Protein AF-A0A415RT16-F1 (afdb_monomer_lite)

Radius of gyration: 25.88 Å; chains: 1; bounding box: 52×41×120 Å

Sequence (278 aa):
MPKPAVIGGIVAAVVIMAIAVVVLLPKGPQVKSCLNDYSWEEIAQISKLISKKGDQNGAIEIAKKYHLCTADGKLDGTQTKDVTLSDGTQTKVMIMGFNHDDKSDGSGKAGITFIFADDIAKKNMFERADLDNLFQKIQDDGSANISWENASLRSWLSDSFSNELPSDLREQIVSVDKADAVMPWVSFTIDSYYGGGIGAELNDDPDLTTTSTTITTSDKLWVPSFVELAPLSDYLMSNWTYLLQEGSQYQLFNDAGVTADTPNRILGTYDSQDGGGW

Secondary structure (DSSP, 8-state):
---------------------------PPPP-SSGGGS-HHHHHHHHHHHHTT-SHHHHHHHHHHTTSS-TTS---S--EEEEE-TTS-EEEEEEEEES-SBBTTSS-B-SEEEEESS------SS-HHHHHHHHHHHHHHSEEEE-GGG-HHHHHIIIIIHHHS-HHHHTTPPPEEEEEE-EEEEEEEEPGGGT-EEEEEE---HHHHHH--EEEEEESS-PPPHHHHSPPPTTS-TT-GGGGGS----HHHHHTT--TTS--SSS-----TT----

Structure (mmCIF, N/CA/C/O backbone):
data_AF-A0A415RT16-F1
#
_entry.id   AF-A0A415RT16-F1
#
loop_
_atom_site.group_PDB
_atom_site.id
_atom_site.type_symbol
_atom_site.label_atom_id
_atom_site.label_alt_id
_atom_site.label_comp_id
_atom_site.label_asym_id
_atom_site.label_entity_id
_atom_site.label_seq_id
_atom_site.pdbx_PDB_ins_code
_atom_site.Cartn_x
_atom_site.Cartn_y
_atom_site.Cartn_z
_atom_site.occupancy
_atom_site.B_iso_or_equiv
_atom_site.auth_seq_id
_atom_site.auth_comp_id
_atom_site.auth_asym_id
_atom_site.auth_atom_id
_atom_site.pdbx_PDB_model_num
ATOM 1 N N . MET A 1 1 ? 23.390 13.321 77.341 1.00 46.22 1 MET A N 1
ATOM 2 C CA . MET A 1 1 ? 24.454 13.593 76.340 1.00 46.22 1 MET A CA 1
ATOM 3 C C . MET A 1 1 ? 25.671 12.766 76.741 1.00 46.22 1 MET A C 1
ATOM 5 O O . MET A 1 1 ? 25.857 12.674 77.949 1.00 46.22 1 MET A O 1
ATOM 9 N N . PRO A 1 2 ? 26.438 12.132 75.829 1.00 36.69 2 PRO A N 1
ATOM 10 C CA . PRO A 1 2 ? 26.762 12.587 74.470 1.00 36.69 2 PRO A CA 1
ATOM 11 C C . PRO A 1 2 ? 26.481 11.566 73.340 1.00 36.69 2 PRO A C 1
ATOM 13 O O . PRO A 1 2 ? 26.396 10.365 73.567 1.00 36.69 2 PRO A O 1
ATOM 16 N N . LYS A 1 3 ? 26.378 12.072 72.104 1.00 36.03 3 LYS A N 1
ATOM 17 C CA . LYS A 1 3 ? 26.789 11.344 70.887 1.00 36.03 3 LYS A CA 1
ATOM 18 C C . LYS A 1 3 ? 28.263 11.682 70.624 1.00 36.03 3 LYS A C 1
ATOM 20 O O . LYS A 1 3 ? 28.664 12.809 70.920 1.00 36.03 3 LYS A O 1
ATOM 25 N N . PRO A 1 4 ? 29.014 10.776 69.983 1.00 35.56 4 PRO A N 1
ATOM 26 C CA . PRO A 1 4 ? 29.554 11.161 68.681 1.00 35.56 4 PRO A CA 1
ATOM 27 C C . PRO A 1 4 ? 29.368 10.108 67.572 1.00 35.56 4 PRO A C 1
ATOM 29 O O . PRO A 1 4 ? 29.335 8.903 67.794 1.00 35.56 4 PRO A O 1
ATOM 32 N N . ALA A 1 5 ? 29.215 10.675 66.376 1.00 30.45 5 ALA A N 1
ATOM 33 C CA . ALA A 1 5 ? 29.350 10.177 65.002 1.00 30.45 5 ALA A CA 1
ATOM 34 C C . ALA A 1 5 ? 30.740 9.541 64.722 1.00 30.45 5 ALA A C 1
ATOM 36 O O . ALA A 1 5 ? 31.645 9.783 65.510 1.00 30.45 5 ALA A O 1
ATOM 37 N N . VAL A 1 6 ? 31.075 8.811 63.643 1.00 35.88 6 VAL A N 1
ATOM 38 C CA . VAL A 1 6 ? 30.497 8.333 62.356 1.00 35.88 6 VAL A CA 1
ATOM 39 C C . VAL A 1 6 ? 31.536 7.317 61.786 1.00 35.88 6 VAL A C 1
ATOM 41 O O . VAL A 1 6 ? 32.574 7.111 62.412 1.00 35.88 6 VAL A O 1
ATOM 44 N N . ILE A 1 7 ? 31.306 6.786 60.571 1.00 27.41 7 ILE A N 1
ATOM 45 C CA . ILE A 1 7 ? 32.201 6.001 59.678 1.00 27.41 7 ILE A CA 1
ATOM 46 C C . ILE A 1 7 ? 32.123 4.492 59.968 1.00 27.41 7 ILE A C 1
ATOM 48 O O . ILE A 1 7 ? 32.395 4.062 61.074 1.00 27.41 7 ILE A O 1
ATOM 52 N N . GLY A 1 8 ? 31.763 3.581 59.067 1.00 25.75 8 GLY A N 1
ATOM 53 C CA . GLY A 1 8 ? 31.576 3.569 57.618 1.00 25.75 8 GLY A CA 1
ATOM 54 C C . GLY A 1 8 ? 31.766 2.103 57.192 1.00 25.75 8 GLY A C 1
ATOM 55 O O . GLY A 1 8 ? 32.622 1.422 57.747 1.00 25.75 8 GLY A O 1
ATOM 56 N N . GLY A 1 9 ? 30.956 1.574 56.275 1.00 25.83 9 GLY A N 1
ATOM 57 C CA . GLY A 1 9 ? 31.098 0.173 55.868 1.00 25.83 9 GLY A CA 1
ATOM 58 C C . GLY A 1 9 ? 29.922 -0.335 55.055 1.00 25.83 9 GLY A C 1
ATOM 59 O O . GLY A 1 9 ? 28.917 -0.775 55.598 1.00 25.83 9 GLY A O 1
ATOM 60 N N . ILE A 1 10 ? 30.068 -0.231 53.743 1.00 30.28 10 ILE A N 1
ATOM 61 C CA . ILE A 1 10 ? 29.164 -0.720 52.705 1.00 30.28 10 ILE A CA 1
ATOM 62 C C . ILE A 1 10 ? 29.031 -2.246 52.814 1.00 30.28 10 ILE A C 1
ATOM 64 O O . ILE A 1 10 ? 30.037 -2.948 52.762 1.00 30.28 10 ILE A O 1
ATOM 68 N N . VAL A 1 11 ? 27.803 -2.765 52.868 1.00 27.80 11 VAL A N 1
ATOM 69 C CA . VAL A 1 11 ? 27.506 -4.122 52.388 1.00 27.80 11 VAL A CA 1
ATOM 70 C C . VAL A 1 11 ? 26.364 -4.003 51.392 1.00 27.80 11 VAL A C 1
ATOM 72 O O . VAL A 1 11 ? 25.228 -3.689 51.741 1.00 27.80 11 VAL A O 1
ATOM 75 N N . ALA A 1 12 ? 26.722 -4.189 50.125 1.00 27.73 12 ALA A N 1
ATOM 76 C CA . ALA A 1 12 ? 25.820 -4.217 48.994 1.00 27.73 12 ALA A CA 1
ATOM 77 C C . ALA A 1 12 ? 24.857 -5.405 49.128 1.00 27.73 12 ALA A C 1
ATOM 79 O O . ALA A 1 12 ? 25.247 -6.555 48.942 1.00 27.73 12 ALA A O 1
ATOM 80 N N . ALA A 1 13 ? 23.591 -5.124 49.427 1.00 27.30 13 ALA A N 1
ATOM 81 C CA . ALA A 1 13 ? 22.512 -6.048 49.123 1.00 27.30 13 ALA A CA 1
ATOM 82 C C . ALA A 1 13 ? 22.095 -5.785 47.673 1.00 27.30 13 ALA A C 1
ATOM 84 O O . ALA A 1 13 ? 21.473 -4.769 47.362 1.00 27.30 13 ALA A O 1
ATOM 85 N N . VAL A 1 14 ? 22.509 -6.683 46.781 1.00 26.02 14 VAL A N 1
ATOM 86 C CA . VAL A 1 14 ? 22.077 -6.717 45.384 1.00 26.02 14 VAL A CA 1
ATOM 87 C C . VAL A 1 14 ? 20.576 -7.002 45.372 1.00 26.02 14 VAL A C 1
ATOM 89 O O . VAL A 1 14 ? 20.139 -8.147 45.443 1.00 26.02 14 VAL A O 1
ATOM 92 N N . VAL A 1 15 ? 19.773 -5.943 45.311 1.00 26.06 15 VAL A N 1
ATOM 93 C CA . VAL A 1 15 ? 18.387 -6.036 44.864 1.00 26.06 15 VAL A CA 1
ATOM 94 C C . VAL A 1 15 ? 18.469 -6.226 43.357 1.00 26.06 15 VAL A C 1
ATOM 96 O O . VAL A 1 15 ? 18.734 -5.278 42.619 1.00 26.06 15 VAL A O 1
ATOM 99 N N . ILE A 1 16 ? 18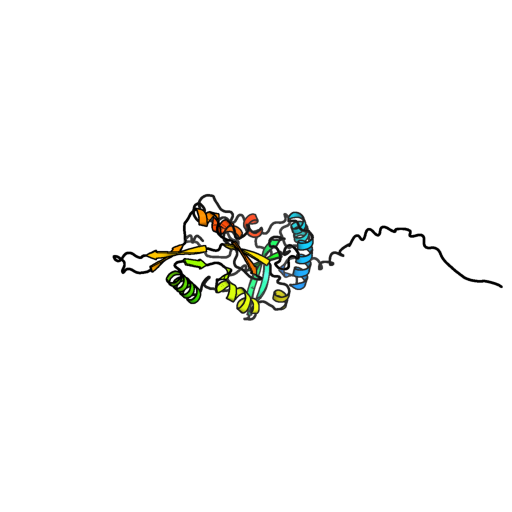.281 -7.461 42.892 1.00 28.61 16 ILE A N 1
ATOM 100 C CA . ILE A 1 16 ? 17.970 -7.707 41.486 1.00 28.61 16 ILE A CA 1
ATOM 101 C C . ILE A 1 16 ? 16.573 -7.125 41.267 1.00 28.61 16 ILE A C 1
ATOM 103 O O . ILE A 1 16 ? 15.554 -7.791 41.432 1.00 28.61 16 ILE A O 1
ATOM 107 N N . MET A 1 17 ? 16.538 -5.832 40.947 1.00 29.98 17 MET A N 1
ATOM 108 C CA . MET A 1 17 ? 15.443 -5.218 40.220 1.00 29.98 17 MET A CA 1
ATOM 109 C C . MET A 1 17 ? 15.404 -5.935 38.875 1.00 29.98 17 MET A C 1
ATOM 111 O O . MET A 1 17 ? 16.095 -5.552 37.933 1.00 29.98 17 MET A O 1
ATOM 115 N N . ALA A 1 18 ? 14.607 -6.997 38.782 1.00 33.25 18 ALA A N 1
ATOM 116 C CA . ALA A 1 18 ? 14.021 -7.345 37.505 1.00 33.25 18 ALA A CA 1
ATOM 117 C C . ALA A 1 18 ? 13.164 -6.134 37.127 1.00 33.25 18 ALA A C 1
ATOM 119 O O . ALA A 1 18 ? 12.016 -6.006 37.552 1.00 33.25 18 ALA A O 1
ATOM 120 N N . ILE A 1 19 ? 13.766 -5.190 36.401 1.00 35.72 19 ILE A N 1
ATOM 121 C CA . ILE A 1 19 ? 13.036 -4.170 35.667 1.00 35.72 19 ILE A CA 1
ATOM 122 C C . ILE A 1 19 ? 12.275 -4.964 34.610 1.00 35.72 19 ILE A C 1
ATOM 124 O O . ILE A 1 19 ? 12.723 -5.139 33.481 1.00 35.72 19 ILE A O 1
ATOM 128 N N . ALA A 1 20 ? 11.114 -5.489 34.995 1.00 38.09 20 ALA A N 1
ATOM 129 C CA . ALA A 1 20 ? 10.032 -5.597 34.055 1.00 38.09 20 ALA A CA 1
ATOM 130 C C . ALA A 1 20 ? 9.822 -4.160 33.587 1.00 38.09 20 ALA A C 1
ATOM 132 O O . ALA A 1 20 ? 9.239 -3.338 34.296 1.00 38.09 20 ALA A O 1
ATOM 133 N N . VAL A 1 21 ? 10.358 -3.833 32.411 1.00 36.59 21 VAL A N 1
ATOM 134 C CA . VAL A 1 21 ? 9.801 -2.748 31.621 1.00 36.59 21 VAL A CA 1
ATOM 135 C C . VAL A 1 21 ? 8.391 -3.229 31.307 1.00 36.59 21 VAL A C 1
ATOM 137 O O . VAL A 1 21 ? 8.128 -3.837 30.274 1.00 36.59 21 VAL A O 1
ATOM 140 N N . VAL A 1 22 ? 7.469 -3.017 32.247 1.00 39.75 22 VAL A N 1
ATOM 141 C CA . VAL A 1 22 ? 6.061 -2.905 31.924 1.00 39.75 22 VAL A CA 1
ATOM 142 C C . VAL A 1 22 ? 6.030 -1.653 31.073 1.00 39.75 22 VAL A C 1
ATOM 144 O O . VAL A 1 22 ? 5.909 -0.537 31.573 1.00 39.75 22 VAL A O 1
ATOM 147 N N . VAL A 1 23 ? 6.240 -1.835 29.768 1.00 46.91 23 VAL A N 1
ATOM 148 C CA . VAL A 1 23 ? 5.745 -0.896 28.781 1.00 46.91 23 VAL A CA 1
ATOM 149 C C . VAL A 1 23 ? 4.271 -0.811 29.130 1.00 46.91 23 VAL A C 1
ATOM 151 O O . VAL A 1 23 ? 3.520 -1.744 28.854 1.00 46.91 23 VAL A O 1
ATOM 154 N N . LEU A 1 24 ? 3.879 0.247 29.844 1.00 45.16 24 LEU A N 1
ATOM 155 C CA . LEU A 1 24 ? 2.485 0.612 30.005 1.00 45.16 24 LEU A CA 1
ATOM 156 C C . LEU A 1 24 ? 1.943 0.619 28.582 1.00 45.16 24 LEU A C 1
ATOM 158 O O . LEU A 1 24 ? 2.301 1.482 27.775 1.00 45.16 24 LEU A O 1
ATOM 162 N N . LEU A 1 25 ? 1.189 -0.427 28.231 1.00 51.16 25 LEU A N 1
ATOM 163 C CA . LEU A 1 25 ? 0.475 -0.453 26.971 1.00 51.16 25 LEU A CA 1
ATOM 164 C C . LEU A 1 25 ? -0.331 0.847 26.978 1.00 51.16 25 LEU A C 1
ATOM 166 O O . LEU A 1 25 ? -1.035 1.090 27.966 1.00 51.16 25 LEU A O 1
ATOM 170 N N . PRO A 1 26 ? -0.156 1.729 25.976 1.00 57.59 26 PRO A N 1
ATOM 171 C CA . PRO A 1 26 ? -0.924 2.957 25.919 1.00 57.59 26 PRO A CA 1
ATOM 172 C C . PRO A 1 26 ? -2.383 2.558 26.088 1.00 57.59 26 PRO A C 1
ATOM 174 O O . PRO A 1 26 ? -2.836 1.603 25.454 1.00 57.59 26 PRO A O 1
ATOM 177 N N . LYS A 1 27 ? -3.092 3.198 27.022 1.00 77.88 27 LYS A N 1
ATOM 178 C CA . LYS A 1 27 ? -4.523 2.938 27.161 1.00 77.88 27 LYS A CA 1
ATOM 179 C C . LYS A 1 27 ? -5.132 3.243 25.798 1.00 77.88 27 LYS A C 1
ATOM 181 O O . LYS A 1 27 ? -5.026 4.373 25.337 1.00 77.88 27 LYS A O 1
ATOM 186 N N . GLY A 1 28 ? -5.667 2.217 25.140 1.00 87.12 28 GLY A N 1
ATOM 187 C CA . GLY A 1 28 ? -6.355 2.415 23.873 1.00 87.12 28 GLY A CA 1
ATOM 188 C C . GLY A 1 28 ? -7.597 3.283 24.066 1.00 87.12 28 GLY A C 1
ATOM 189 O O . GLY A 1 28 ? -8.029 3.488 25.209 1.00 87.12 28 GLY A O 1
ATOM 190 N N . PRO A 1 29 ? -8.190 3.755 22.965 1.00 96.25 29 PRO A N 1
ATOM 191 C CA . PRO A 1 29 ? -9.367 4.606 23.020 1.00 96.25 29 PRO A CA 1
ATOM 192 C C . PRO A 1 29 ? -10.571 3.854 23.599 1.00 96.25 29 PRO A C 1
ATOM 194 O O . PRO A 1 29 ? -10.533 2.635 23.823 1.00 96.25 29 PRO A O 1
ATOM 197 N N . GLN A 1 30 ? -11.660 4.581 23.843 1.00 96.56 30 GLN A N 1
ATOM 198 C CA . GLN A 1 30 ? -12.939 3.942 24.139 1.00 96.56 30 GLN A CA 1
ATOM 199 C C . GLN A 1 30 ? -13.384 3.099 22.940 1.00 96.56 30 GLN A C 1
ATOM 201 O O . GLN A 1 30 ? -13.157 3.468 21.791 1.00 96.56 30 GLN A O 1
ATOM 206 N N . VAL A 1 31 ? -13.985 1.940 23.206 1.00 97.88 31 VAL A N 1
ATOM 207 C CA . VAL A 1 31 ? -14.507 1.072 22.146 1.00 97.88 31 VAL A CA 1
ATOM 208 C C . VAL A 1 31 ? -15.740 1.735 21.521 1.00 97.88 31 VAL A C 1
ATOM 210 O O . VAL A 1 31 ? -16.593 2.241 22.249 1.00 97.88 31 VAL A O 1
ATOM 213 N N . LYS A 1 32 ? -15.815 1.746 20.189 1.00 98.31 32 LYS A N 1
ATOM 214 C CA . LYS A 1 32 ? -16.884 2.347 19.384 1.00 98.31 32 LYS A CA 1
ATOM 215 C C . LYS A 1 32 ? -17.511 1.290 18.486 1.00 98.31 32 LYS A C 1
ATOM 217 O O . LYS A 1 32 ? -16.988 0.189 18.387 1.00 98.31 32 LYS A O 1
ATOM 222 N N . SER A 1 33 ? -18.648 1.600 17.870 1.00 96.88 33 SER A N 1
ATOM 223 C CA . SER A 1 33 ? -19.446 0.575 17.194 1.00 96.88 33 SER A CA 1
ATOM 224 C C . SER A 1 33 ? -18.835 0.103 15.874 1.00 96.88 33 SER A C 1
ATOM 226 O O . SER A 1 33 ? -18.969 -1.069 15.527 1.00 96.88 33 SER A O 1
ATOM 228 N N . CYS A 1 34 ? -18.142 0.994 15.163 1.00 96.94 34 CYS A N 1
ATOM 229 C CA . CYS A 1 34 ? -17.482 0.686 13.902 1.00 96.94 34 CYS A CA 1
ATOM 230 C C . CYS A 1 34 ? -16.239 1.555 13.675 1.00 96.94 34 CYS A C 1
ATOM 232 O O . CYS A 1 34 ? -16.025 2.554 14.365 1.00 96.94 34 CYS A O 1
ATOM 234 N N . LEU A 1 35 ? -15.441 1.196 12.662 1.00 98.12 35 LEU A N 1
ATOM 235 C CA . LEU A 1 35 ? -14.249 1.943 12.255 1.00 98.12 35 LEU A CA 1
ATOM 236 C C . LEU A 1 35 ? -14.541 3.438 12.010 1.00 98.12 35 LEU A C 1
ATOM 238 O O . LEU A 1 35 ? -13.752 4.289 12.424 1.00 98.12 35 LEU A O 1
ATOM 242 N N . ASN A 1 36 ? -15.666 3.767 11.366 1.00 98.25 36 ASN A N 1
ATOM 243 C CA . ASN A 1 36 ? -15.975 5.145 10.978 1.00 98.25 36 ASN A CA 1
ATOM 244 C C . ASN A 1 36 ? -16.190 6.078 12.183 1.00 98.25 36 ASN A C 1
ATOM 246 O O . ASN A 1 36 ? -15.911 7.273 12.091 1.00 98.25 36 ASN A O 1
ATOM 250 N N . ASP A 1 37 ? -16.608 5.530 13.328 1.00 98.50 37 ASP A N 1
ATOM 251 C CA . ASP A 1 37 ? -16.851 6.303 14.549 1.00 98.50 37 ASP A CA 1
ATOM 252 C C . ASP A 1 37 ? -15.553 6.791 15.216 1.00 98.50 37 ASP A C 1
ATOM 254 O O . ASP A 1 37 ? -15.588 7.704 16.048 1.00 98.50 37 ASP A O 1
ATOM 258 N N . TYR A 1 38 ? -14.407 6.171 14.915 1.00 98.62 38 TYR A N 1
ATOM 259 C CA . TYR A 1 38 ? -13.108 6.542 15.480 1.00 98.62 38 TYR A CA 1
ATOM 260 C C . TYR A 1 38 ? -12.503 7.758 14.777 1.00 98.62 38 TYR A C 1
ATOM 262 O O . TYR A 1 38 ? -12.613 7.901 13.560 1.00 98.62 38 TYR A O 1
ATOM 270 N N . SER A 1 39 ? -11.802 8.615 15.522 1.00 98.25 39 SER A N 1
ATOM 271 C CA . SER A 1 39 ? -10.901 9.602 14.920 1.00 98.25 39 SER A CA 1
ATOM 272 C C . SER A 1 39 ? -9.637 8.922 14.383 1.00 98.25 39 SER A C 1
ATOM 274 O O . SER A 1 39 ? -9.294 7.805 14.784 1.00 98.25 39 SER A O 1
ATOM 276 N N . TRP A 1 40 ? -8.899 9.601 13.502 1.00 98.38 40 TRP A N 1
ATOM 277 C CA . TRP A 1 40 ? -7.612 9.095 13.016 1.00 98.38 40 TRP A CA 1
ATOM 278 C C . TRP A 1 40 ? -6.584 8.909 14.134 1.00 98.38 40 TRP A C 1
ATOM 280 O O . TRP A 1 40 ? -5.847 7.925 14.131 1.00 98.38 40 TRP A O 1
ATOM 290 N N . GLU A 1 41 ? -6.587 9.784 15.140 1.00 97.56 41 GLU A N 1
ATOM 291 C CA . GLU A 1 41 ? -5.733 9.642 16.322 1.00 97.56 41 GLU A CA 1
ATOM 292 C C . GLU A 1 41 ? -6.069 8.372 17.123 1.00 97.56 41 GLU A C 1
ATOM 294 O O . GLU A 1 41 ? -5.174 7.627 17.528 1.00 97.56 41 GLU A O 1
ATOM 299 N N . GLU A 1 42 ? -7.356 8.078 17.329 1.00 98.31 42 GLU A N 1
ATOM 300 C CA . GLU A 1 42 ? -7.788 6.861 18.023 1.00 98.31 42 GLU A CA 1
ATOM 301 C C . GLU A 1 42 ? -7.429 5.601 17.223 1.00 98.31 42 GLU A C 1
ATOM 303 O O . GLU A 1 42 ? -6.943 4.624 17.795 1.00 98.31 42 GLU A O 1
ATOM 308 N N . ILE A 1 43 ? -7.585 5.634 15.896 1.00 98.62 43 ILE A N 1
ATOM 309 C CA . ILE A 1 43 ? -7.144 4.551 15.003 1.00 98.62 43 ILE A CA 1
ATOM 310 C C . ILE A 1 43 ? -5.631 4.351 15.114 1.00 98.62 43 ILE A C 1
ATOM 312 O O . ILE A 1 43 ? -5.173 3.216 15.236 1.00 98.62 43 ILE A O 1
ATOM 316 N N . ALA A 1 44 ? -4.841 5.426 15.160 1.00 97.94 44 ALA A N 1
ATOM 317 C CA . ALA A 1 44 ? -3.395 5.344 15.342 1.00 97.94 44 ALA A CA 1
ATOM 318 C C . ALA A 1 44 ? -3.011 4.737 16.705 1.00 97.94 44 ALA A C 1
ATOM 320 O O . ALA A 1 44 ? -2.049 3.970 16.803 1.00 97.94 44 ALA A O 1
ATOM 321 N N . GLN A 1 45 ? -3.771 5.023 17.768 1.00 97.50 45 GLN A N 1
ATOM 322 C CA . GLN A 1 45 ? -3.596 4.368 19.068 1.00 97.50 45 GLN A CA 1
ATOM 323 C C . GLN A 1 45 ? -3.889 2.863 18.987 1.00 97.50 45 GLN A C 1
ATOM 325 O O . GLN A 1 45 ? -3.116 2.066 19.525 1.00 97.50 45 GLN A O 1
ATOM 330 N N . ILE A 1 46 ? -4.956 2.458 18.290 1.00 98.25 46 ILE A N 1
ATOM 331 C CA . ILE A 1 46 ? -5.290 1.039 18.084 1.00 98.25 46 ILE A CA 1
ATOM 332 C C . ILE A 1 46 ? -4.222 0.353 17.221 1.00 98.25 46 ILE A C 1
ATOM 334 O O . ILE A 1 46 ? -3.763 -0.730 17.574 1.00 98.25 46 ILE A O 1
ATOM 338 N N . SER A 1 47 ? -3.739 1.006 16.163 1.00 97.75 47 SER A N 1
ATOM 339 C CA . SER A 1 47 ? -2.632 0.523 15.329 1.00 97.75 47 SER A CA 1
ATOM 340 C C . SER A 1 47 ? -1.368 0.269 16.161 1.00 97.75 47 SER A C 1
ATOM 342 O O . SER A 1 47 ? -0.763 -0.798 16.073 1.00 97.75 47 SER A O 1
ATOM 344 N N . LYS A 1 48 ? -1.017 1.171 17.087 1.00 96.38 48 LYS A N 1
ATOM 345 C CA . LYS A 1 48 ? 0.096 0.954 18.034 1.00 96.38 48 LYS A CA 1
ATOM 346 C C . LYS A 1 48 ? -0.141 -0.239 18.964 1.00 96.38 48 LYS A C 1
ATOM 348 O O . LYS A 1 48 ? 0.818 -0.910 19.336 1.00 96.38 48 LYS A O 1
ATOM 353 N N . LEU A 1 49 ? -1.384 -0.500 19.370 1.00 96.31 49 LEU A N 1
ATOM 354 C CA . LEU A 1 49 ? -1.722 -1.679 20.171 1.00 96.31 49 LEU A CA 1
ATOM 355 C C . LEU A 1 49 ? -1.570 -2.973 19.365 1.00 96.31 49 LEU A C 1
ATOM 357 O O . LEU A 1 49 ? -0.990 -3.924 19.883 1.00 96.31 49 LEU A O 1
ATOM 361 N N . ILE A 1 50 ? -2.037 -2.984 18.115 1.00 96.75 50 ILE A N 1
ATOM 362 C CA . ILE A 1 50 ? -1.900 -4.117 17.191 1.00 96.75 50 ILE A CA 1
ATOM 363 C C . ILE A 1 50 ? -0.422 -4.413 16.918 1.00 96.75 50 ILE A C 1
ATOM 365 O O . ILE A 1 50 ? 0.035 -5.524 17.169 1.00 96.75 50 ILE A O 1
ATOM 369 N N . SER A 1 51 ? 0.345 -3.397 16.520 1.00 94.62 51 SER A N 1
ATOM 370 C CA . SER A 1 51 ? 1.789 -3.489 16.257 1.00 94.62 51 SER A CA 1
ATOM 371 C C . SER A 1 51 ? 2.568 -4.099 17.434 1.00 94.62 51 SER A C 1
ATOM 373 O O . SER A 1 51 ? 3.464 -4.918 17.248 1.00 94.62 51 SER A O 1
ATOM 375 N N . LYS A 1 52 ? 2.190 -3.771 18.680 1.00 93.44 52 LYS A N 1
ATOM 376 C CA . LYS A 1 52 ? 2.846 -4.294 19.891 1.00 93.44 52 LYS A CA 1
ATOM 377 C C . LYS A 1 52 ? 2.600 -5.775 20.173 1.00 93.44 52 LYS A C 1
ATOM 379 O O . LYS A 1 52 ? 3.339 -6.336 20.978 1.00 93.44 52 LYS A O 1
ATOM 384 N N . LYS A 1 53 ? 1.571 -6.396 19.590 1.00 92.94 53 LYS A N 1
ATOM 385 C CA . LYS A 1 53 ? 1.347 -7.841 19.749 1.00 92.94 53 LYS A CA 1
ATOM 386 C C . LYS A 1 53 ? 2.407 -8.652 19.013 1.00 92.94 53 LYS A C 1
ATOM 388 O O . LYS A 1 53 ? 2.826 -9.676 19.531 1.00 92.94 53 LYS A O 1
ATOM 393 N N . GLY A 1 54 ? 2.869 -8.161 17.862 1.00 81.00 54 GLY A N 1
ATOM 394 C CA . GLY A 1 54 ? 3.964 -8.754 17.094 1.00 81.00 54 GLY A CA 1
ATOM 395 C C . GLY A 1 54 ? 3.586 -9.979 16.255 1.00 81.00 54 GLY A C 1
ATOM 396 O O . GLY A 1 54 ? 4.377 -10.373 15.404 1.00 81.00 54 GLY A O 1
ATOM 397 N N . ASP A 1 55 ? 2.390 -10.547 16.428 1.00 89.69 55 ASP A N 1
ATOM 398 C CA . ASP A 1 55 ? 1.888 -11.685 15.653 1.00 89.69 55 ASP A CA 1
ATOM 399 C C . ASP A 1 55 ? 0.446 -11.476 15.155 1.00 89.69 55 ASP A C 1
ATOM 401 O O . ASP A 1 55 ? -0.318 -10.678 15.706 1.00 89.69 55 ASP A O 1
ATOM 405 N N . GLN A 1 56 ? 0.071 -12.219 14.107 1.00 92.00 56 GLN A N 1
ATOM 406 C CA . GLN A 1 56 ? -1.220 -12.079 13.425 1.00 92.00 56 GLN A CA 1
ATOM 407 C C . GLN A 1 56 ? -2.420 -12.405 14.323 1.00 92.00 56 GLN A C 1
ATOM 409 O O . GLN A 1 56 ? -3.441 -11.720 14.269 1.00 92.00 56 GLN A O 1
ATOM 414 N N . ASN A 1 57 ? -2.316 -13.426 15.176 1.00 94.56 57 ASN A N 1
ATOM 415 C CA . ASN A 1 57 ? -3.425 -13.812 16.048 1.00 94.56 57 ASN A CA 1
ATOM 416 C C . ASN A 1 57 ? -3.665 -12.731 17.106 1.00 94.56 57 ASN A C 1
ATOM 418 O O . ASN A 1 57 ? -4.800 -12.302 17.312 1.00 94.56 57 ASN A O 1
ATOM 422 N N . GLY A 1 58 ? -2.593 -12.231 17.723 1.00 95.50 58 GLY A N 1
ATOM 423 C CA . GLY A 1 58 ? -2.653 -11.118 18.661 1.00 95.50 58 GLY A CA 1
ATOM 424 C C . GLY A 1 58 ? -3.178 -9.831 18.020 1.00 95.50 58 GLY A C 1
ATOM 425 O O . GLY A 1 58 ? -3.946 -9.103 18.657 1.00 95.50 58 GLY A O 1
ATOM 426 N N . ALA A 1 59 ? -2.818 -9.564 16.762 1.00 96.88 59 ALA A N 1
ATOM 427 C CA . ALA A 1 59 ? -3.360 -8.455 15.984 1.00 96.88 59 ALA A CA 1
ATOM 428 C C . ALA A 1 59 ? -4.885 -8.568 15.813 1.00 96.88 59 ALA A C 1
ATOM 430 O O . ALA A 1 59 ? -5.616 -7.629 16.143 1.00 96.88 59 ALA A O 1
ATOM 431 N N . ILE A 1 60 ? -5.372 -9.742 15.396 1.00 97.94 60 ILE A N 1
ATOM 432 C CA . ILE A 1 60 ? -6.801 -10.028 15.211 1.00 97.94 60 ILE A CA 1
ATOM 433 C C . ILE A 1 60 ? -7.575 -9.919 16.533 1.00 97.94 60 ILE A C 1
ATOM 435 O O . ILE A 1 60 ? -8.675 -9.369 16.551 1.00 97.94 60 ILE A O 1
ATOM 439 N N . GLU A 1 61 ? -7.024 -10.380 17.661 1.00 97.62 61 GLU A N 1
ATOM 440 C CA . GLU A 1 61 ? -7.663 -10.224 18.980 1.00 97.62 61 GLU A CA 1
ATOM 441 C C . GLU A 1 61 ? -7.949 -8.755 19.322 1.00 97.62 61 GLU A C 1
ATOM 443 O O . GLU A 1 61 ? -9.017 -8.419 19.844 1.00 97.62 61 GLU A O 1
ATOM 448 N N . ILE A 1 62 ? -6.995 -7.866 19.030 1.00 97.69 62 ILE A N 1
ATOM 449 C CA . ILE A 1 62 ? -7.162 -6.431 19.260 1.00 97.69 62 ILE A CA 1
ATOM 450 C C . ILE A 1 62 ? -8.153 -5.848 18.254 1.00 97.69 62 ILE A C 1
ATOM 452 O O . ILE A 1 62 ? -9.052 -5.116 18.665 1.00 97.69 62 ILE A O 1
ATOM 456 N N . ALA A 1 63 ? -8.043 -6.198 16.972 1.00 98.19 63 ALA A N 1
ATOM 457 C CA . ALA A 1 63 ? -8.976 -5.742 15.945 1.00 98.19 63 ALA A CA 1
ATOM 458 C C . ALA A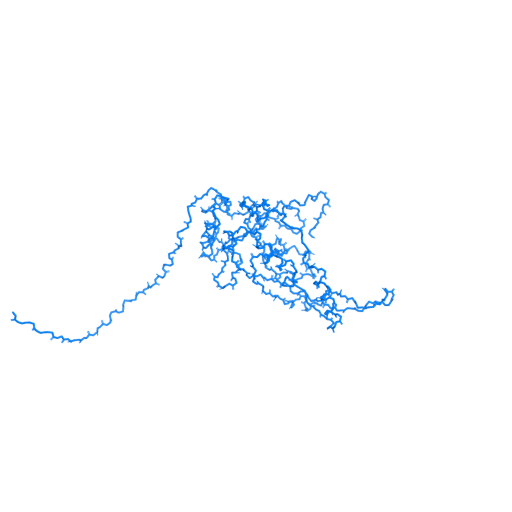 1 63 ? -10.434 -6.095 16.300 1.00 98.19 63 ALA A C 1
ATOM 460 O O . ALA A 1 63 ? -11.299 -5.219 16.259 1.00 98.19 63 ALA A O 1
ATOM 461 N N . LYS A 1 64 ? -10.694 -7.322 16.780 1.00 98.19 64 LYS A N 1
ATOM 462 C CA . LYS A 1 64 ? -12.017 -7.755 17.267 1.00 98.19 64 LYS A CA 1
ATOM 463 C C . LYS A 1 64 ? -12.521 -6.896 18.420 1.00 98.19 64 LYS A C 1
ATOM 465 O O . LYS A 1 64 ? -13.671 -6.465 18.412 1.00 98.19 64 LYS A O 1
ATOM 470 N N . LYS A 1 65 ? -11.662 -6.626 19.411 1.00 97.62 65 LYS A N 1
ATOM 471 C CA . LYS A 1 65 ? -12.007 -5.791 20.573 1.00 97.62 65 LYS A CA 1
ATOM 472 C C . LYS A 1 65 ? -12.460 -4.385 20.164 1.00 97.62 65 LYS A C 1
ATOM 474 O O . LYS A 1 65 ? -13.300 -3.806 20.846 1.00 97.62 65 LYS A O 1
ATOM 479 N N . TYR A 1 66 ? -11.878 -3.836 19.101 1.00 98.31 66 TYR A N 1
ATOM 480 C CA . TYR A 1 66 ? -12.159 -2.489 18.602 1.00 98.31 66 TYR A CA 1
ATOM 481 C C . TYR A 1 66 ? -13.108 -2.474 17.391 1.00 98.31 66 TYR A C 1
ATOM 483 O O . TYR A 1 66 ? -13.235 -1.441 16.745 1.00 98.31 66 TYR A O 1
ATOM 491 N N . HIS A 1 67 ? -13.781 -3.591 17.088 1.00 98.06 67 HIS A N 1
ATOM 492 C CA . HIS A 1 67 ? -14.735 -3.706 15.975 1.00 98.06 67 HIS A CA 1
ATOM 493 C C . HIS A 1 67 ? -14.142 -3.315 14.607 1.00 98.06 67 HIS A C 1
ATOM 495 O O . HIS A 1 67 ? -14.808 -2.711 13.768 1.00 98.06 67 HIS A O 1
ATOM 501 N N . LEU A 1 68 ? -12.868 -3.663 14.393 1.00 98.56 68 LEU A N 1
ATOM 502 C CA . LEU A 1 68 ? -12.120 -3.394 13.159 1.00 98.56 68 LEU A CA 1
ATOM 503 C C . LEU A 1 68 ? -12.079 -4.590 12.200 1.00 98.56 68 LEU A C 1
ATOM 505 O O . LEU A 1 68 ? -11.468 -4.510 11.143 1.00 98.56 68 LEU A O 1
ATOM 509 N N . CYS A 1 69 ? -12.720 -5.694 12.561 1.00 98.50 69 CYS A N 1
ATOM 510 C CA . CYS A 1 69 ? -12.915 -6.869 11.722 1.00 98.50 69 CYS A CA 1
ATOM 511 C C . CYS A 1 69 ? -14.208 -7.578 12.143 1.00 98.50 69 CYS A C 1
ATOM 513 O O . CYS A 1 69 ? -14.844 -7.208 13.139 1.00 98.50 69 CYS A O 1
ATOM 515 N N . THR A 1 70 ? -14.610 -8.596 11.390 1.00 97.81 70 THR A N 1
ATOM 516 C CA . THR A 1 70 ? -15.765 -9.432 11.731 1.00 97.81 70 THR A CA 1
ATOM 517 C C . THR A 1 70 ? -15.547 -10.191 13.052 1.00 97.81 70 THR A C 1
ATOM 519 O O . THR A 1 70 ? -14.432 -10.314 13.567 1.00 97.81 70 THR A O 1
ATOM 522 N N . ALA A 1 71 ? -16.614 -10.770 13.612 1.00 96.31 71 ALA A N 1
ATOM 523 C CA . ALA A 1 71 ? -16.533 -11.534 14.863 1.00 96.31 71 ALA A CA 1
ATOM 524 C C . ALA A 1 71 ? -15.583 -12.752 14.780 1.00 96.31 71 ALA A C 1
ATOM 526 O O . ALA A 1 71 ? -14.921 -13.107 15.763 1.00 96.31 71 ALA A O 1
ATOM 527 N N . ASP A 1 72 ? -15.472 -13.381 13.607 1.00 96.81 72 ASP A N 1
ATOM 528 C CA . ASP A 1 72 ? -14.519 -14.462 13.341 1.00 96.81 72 ASP A CA 1
ATOM 529 C C . ASP A 1 72 ? -13.098 -13.954 13.053 1.00 96.81 72 ASP A C 1
ATOM 531 O O . ASP A 1 72 ? -12.148 -14.708 13.251 1.00 96.81 72 ASP A O 1
ATOM 535 N N . GLY A 1 73 ? -12.916 -12.652 12.820 1.00 97.56 73 GLY A N 1
ATOM 536 C CA . GLY A 1 73 ? -11.608 -11.996 12.717 1.00 97.56 73 GLY A CA 1
ATOM 537 C C . GLY A 1 73 ? -11.165 -11.725 11.292 1.00 97.56 73 GLY A C 1
ATOM 538 O O . GLY A 1 73 ? -9.975 -11.509 11.070 1.00 97.56 73 GLY A O 1
ATOM 539 N N . LYS A 1 74 ? -12.113 -11.764 10.359 1.00 97.75 74 LYS A N 1
ATOM 540 C CA . LYS A 1 74 ? -11.896 -11.587 8.934 1.00 97.75 74 LYS A CA 1
ATOM 541 C C . LYS A 1 74 ? -12.146 -10.156 8.489 1.00 97.75 74 LYS A C 1
ATOM 543 O O . LYS A 1 74 ? -12.835 -9.387 9.164 1.00 97.75 74 LYS A O 1
ATOM 548 N N . LEU A 1 75 ? -11.602 -9.834 7.326 1.00 97.38 75 LEU A N 1
ATOM 549 C CA . LEU A 1 75 ? -11.880 -8.609 6.594 1.00 97.38 75 LEU A CA 1
ATOM 550 C C . LEU A 1 75 ? -12.748 -8.945 5.377 1.00 97.38 75 LEU A C 1
ATOM 552 O O . LEU A 1 75 ? -12.388 -9.779 4.555 1.00 97.38 75 LEU A O 1
ATOM 556 N N . ASP A 1 76 ? -13.911 -8.310 5.276 1.00 93.69 76 ASP A N 1
ATOM 557 C CA . ASP A 1 76 ? -14.910 -8.572 4.227 1.00 93.69 76 ASP A CA 1
ATOM 558 C C . ASP A 1 76 ? -15.237 -7.330 3.382 1.00 93.69 76 ASP A C 1
ATOM 560 O O . ASP A 1 76 ? -16.205 -7.324 2.618 1.00 93.69 76 ASP A O 1
ATOM 564 N N . GLY A 1 77 ? -14.431 -6.275 3.537 1.00 92.56 77 GLY A N 1
ATOM 565 C CA . GLY A 1 77 ? -14.603 -4.978 2.883 1.00 92.56 77 GLY A CA 1
ATOM 566 C C . GLY A 1 77 ? -15.592 -4.044 3.586 1.00 92.56 77 GLY A C 1
ATOM 567 O O . GLY A 1 77 ? -15.759 -2.910 3.153 1.00 92.56 77 GLY A O 1
ATOM 568 N N . THR A 1 78 ? -16.240 -4.464 4.681 1.00 92.81 78 THR A N 1
ATOM 569 C CA . THR A 1 78 ? -17.239 -3.619 5.367 1.00 92.81 78 THR A CA 1
ATOM 570 C C . THR A 1 78 ? -16.643 -2.697 6.432 1.00 92.81 78 THR A C 1
ATOM 572 O O . THR A 1 78 ? -17.302 -1.759 6.883 1.00 92.81 78 THR A O 1
ATOM 575 N N . GLN A 1 79 ? -15.389 -2.917 6.837 1.00 95.88 79 GLN A N 1
ATOM 576 C CA . GLN A 1 79 ? -14.701 -2.066 7.809 1.00 95.88 79 GLN A CA 1
ATOM 577 C C . GLN A 1 79 ? -14.134 -0.826 7.118 1.00 95.88 79 GLN A C 1
ATOM 579 O O . GLN A 1 79 ? -12.942 -0.748 6.819 1.00 95.88 79 GLN A O 1
ATOM 584 N N . THR A 1 80 ? -15.026 0.135 6.862 1.00 96.62 80 THR A N 1
ATOM 585 C CA . THR A 1 80 ? -14.744 1.366 6.113 1.00 96.62 80 THR A CA 1
ATOM 586 C C . THR A 1 80 ? -14.696 2.618 6.989 1.00 96.62 80 THR A C 1
ATOM 588 O O . THR A 1 80 ? -15.396 2.698 8.004 1.00 96.62 80 THR A O 1
ATOM 591 N N . LYS A 1 81 ? -13.934 3.623 6.554 1.00 97.88 81 LYS A N 1
ATOM 592 C CA . LYS A 1 81 ? -13.909 4.977 7.114 1.00 97.88 81 LYS A CA 1
ATOM 593 C C . LYS A 1 81 ? -14.035 6.021 6.014 1.00 97.88 81 LYS A C 1
ATOM 595 O O . LYS A 1 81 ? -13.344 5.924 5.004 1.00 97.88 81 LYS A O 1
ATOM 600 N N . ASP A 1 82 ? -14.874 7.021 6.247 1.00 97.50 82 ASP A N 1
ATOM 601 C CA . ASP A 1 82 ? -15.049 8.152 5.342 1.00 97.50 82 ASP A CA 1
ATOM 602 C C . ASP A 1 82 ? -13.823 9.073 5.377 1.00 97.50 82 ASP A C 1
ATOM 604 O O . ASP A 1 82 ? -13.253 9.352 6.439 1.00 97.50 82 ASP A O 1
ATOM 608 N N . VAL A 1 83 ? -13.440 9.563 4.201 1.00 97.44 83 VAL A N 1
ATOM 609 C CA . VAL A 1 83 ? -12.355 10.520 3.988 1.00 97.44 83 VAL A CA 1
ATOM 610 C C . VAL A 1 83 ? -12.874 11.640 3.099 1.00 97.44 83 VAL A C 1
ATOM 612 O O . VAL A 1 83 ? -13.437 11.397 2.035 1.00 97.44 83 VAL A O 1
ATOM 615 N N . THR A 1 84 ? -12.661 12.881 3.522 1.00 96.56 84 THR A N 1
ATOM 616 C CA . THR A 1 84 ? -12.879 14.054 2.673 1.00 96.56 84 THR A CA 1
ATOM 617 C C . THR A 1 84 ? -11.525 14.598 2.249 1.00 96.56 84 THR A C 1
ATOM 619 O O . THR A 1 84 ? -10.762 15.044 3.102 1.00 96.56 84 THR A O 1
ATOM 622 N N . LEU A 1 85 ? -11.215 14.553 0.957 1.00 96.06 85 LEU A N 1
ATOM 623 C CA . LEU A 1 85 ? -9.984 15.130 0.419 1.00 96.06 85 LEU A CA 1
ATOM 624 C C . LEU A 1 85 ? -10.031 16.666 0.458 1.00 96.06 85 LEU A C 1
ATOM 626 O O . LEU A 1 85 ? -11.089 17.277 0.636 1.00 96.06 85 LEU A O 1
ATOM 630 N N . SER A 1 86 ? -8.873 17.307 0.305 1.00 95.69 86 SER A N 1
ATOM 631 C CA . SER A 1 86 ? -8.736 18.768 0.389 1.00 95.69 86 SER A CA 1
ATOM 632 C C . SER A 1 86 ? -9.510 19.531 -0.697 1.00 95.69 86 SER A C 1
ATOM 634 O O . SER A 1 86 ? -9.871 20.689 -0.485 1.00 95.69 86 SER A O 1
ATOM 636 N N . ASP A 1 87 ? -9.813 18.883 -1.825 1.00 91.81 87 ASP A N 1
ATOM 637 C CA . ASP A 1 87 ? -10.648 19.401 -2.915 1.00 91.81 87 ASP A CA 1
ATOM 638 C C . ASP A 1 87 ? -12.165 19.245 -2.656 1.00 91.81 87 ASP A C 1
ATOM 640 O O . ASP A 1 87 ? -12.988 19.715 -3.443 1.00 91.81 87 ASP A O 1
ATOM 644 N N . GLY A 1 88 ? -12.544 18.622 -1.534 1.00 94.19 88 GLY A N 1
ATOM 645 C CA . GLY A 1 88 ? -13.925 18.338 -1.145 1.00 94.19 88 GLY A CA 1
ATOM 646 C C . GLY A 1 88 ? -14.457 16.983 -1.617 1.00 94.19 88 GLY A C 1
ATOM 647 O O . GLY A 1 88 ? -15.588 16.636 -1.258 1.00 94.19 88 GLY A O 1
ATOM 648 N N . THR A 1 89 ? -13.672 16.207 -2.373 1.00 92.88 89 THR A N 1
ATOM 649 C CA . THR A 1 89 ? -14.035 14.858 -2.815 1.00 92.88 89 THR A CA 1
ATOM 650 C C . THR A 1 89 ? -14.287 13.961 -1.606 1.00 92.88 89 THR A C 1
ATOM 652 O O . THR A 1 89 ? -13.474 13.869 -0.686 1.00 92.88 89 THR A O 1
ATOM 655 N N . GLN A 1 90 ? -15.446 13.303 -1.600 1.00 94.06 90 GLN A N 1
ATOM 656 C CA . GLN A 1 90 ? -15.827 12.329 -0.581 1.00 94.06 90 GLN A CA 1
ATOM 657 C C . GLN A 1 90 ? -15.459 10.934 -1.079 1.00 94.06 90 GLN A C 1
ATOM 659 O O . GLN A 1 90 ? -15.918 10.522 -2.141 1.00 94.06 90 GLN A O 1
ATOM 664 N N . THR A 1 91 ? -14.661 10.211 -0.305 1.00 93.06 91 THR A N 1
ATOM 665 C CA . THR A 1 91 ? -14.249 8.833 -0.591 1.00 93.06 91 THR A CA 1
ATOM 666 C C . THR A 1 91 ? -14.206 8.028 0.706 1.00 93.06 91 THR A C 1
ATOM 668 O O . THR A 1 91 ? -14.484 8.548 1.792 1.00 93.06 91 THR A O 1
ATOM 671 N N . LYS A 1 92 ? -13.895 6.739 0.613 1.00 94.38 92 LYS A N 1
ATOM 672 C CA . LYS A 1 92 ? -13.719 5.851 1.755 1.00 94.38 92 LYS A CA 1
ATOM 673 C C . LYS A 1 92 ? -12.403 5.099 1.654 1.00 94.38 92 LYS A C 1
ATOM 675 O O . LYS A 1 92 ? -11.929 4.772 0.571 1.00 94.38 92 LYS A O 1
ATOM 680 N N . VAL A 1 93 ? -11.862 4.745 2.810 1.00 96.44 93 VAL A N 1
ATOM 681 C CA . VAL A 1 93 ? -10.862 3.682 2.920 1.00 96.44 93 VAL A CA 1
ATOM 682 C C . VAL A 1 93 ? -11.462 2.475 3.617 1.00 96.44 93 VAL A C 1
ATOM 684 O O . VAL A 1 93 ? -12.376 2.612 4.430 1.00 96.44 93 VAL A O 1
ATOM 687 N N . MET A 1 94 ? -10.912 1.302 3.344 1.00 96.06 94 MET A N 1
ATOM 688 C CA . MET A 1 94 ? -11.181 0.066 4.068 1.00 96.06 94 MET A CA 1
ATOM 689 C C . MET A 1 94 ? -9.881 -0.532 4.596 1.00 96.06 94 MET A C 1
ATOM 691 O O . MET A 1 94 ? -8.800 -0.284 4.059 1.00 96.06 94 MET A O 1
ATOM 695 N N . ILE A 1 95 ? -9.972 -1.300 5.680 1.00 98.31 95 ILE A N 1
ATOM 696 C CA . ILE A 1 95 ? -8.805 -2.006 6.216 1.00 98.31 95 ILE A CA 1
ATOM 697 C C . ILE A 1 95 ? -8.425 -3.131 5.255 1.00 98.31 95 ILE A C 1
ATOM 699 O O . ILE A 1 95 ? -9.246 -3.994 4.950 1.00 98.31 95 ILE A O 1
ATOM 703 N N . MET A 1 96 ? -7.167 -3.130 4.820 1.00 96.06 96 MET A N 1
ATOM 704 C CA . MET A 1 96 ? -6.602 -4.140 3.927 1.00 96.06 96 MET A CA 1
ATOM 705 C C . MET A 1 96 ? -5.828 -5.218 4.698 1.00 96.06 96 MET A C 1
ATOM 707 O O . MET A 1 96 ? -5.811 -6.384 4.305 1.00 96.06 96 MET A O 1
ATOM 711 N N . GLY A 1 97 ? -5.232 -4.863 5.839 1.00 97.75 97 GLY A N 1
ATOM 712 C CA . GLY A 1 97 ? -4.510 -5.821 6.667 1.00 97.75 97 GLY A CA 1
ATOM 713 C C . GLY A 1 97 ? -4.115 -5.292 8.039 1.00 97.75 97 GLY A C 1
ATOM 714 O O . GLY A 1 97 ? -4.155 -4.092 8.314 1.00 97.75 97 GLY A O 1
ATOM 715 N N . PHE A 1 98 ? -3.708 -6.225 8.894 1.00 98.25 98 PHE A N 1
ATOM 716 C CA . PHE A 1 98 ? -3.152 -5.958 10.215 1.00 98.25 98 PHE A CA 1
ATOM 717 C C . PHE A 1 98 ? -1.749 -6.535 10.309 1.00 98.25 98 PHE A C 1
ATOM 719 O O . PHE A 1 98 ? -1.535 -7.641 9.824 1.00 98.25 98 PHE A O 1
ATOM 726 N N . ASN A 1 99 ? -0.830 -5.821 10.970 1.00 96.69 99 ASN A N 1
ATOM 727 C CA . ASN A 1 99 ? 0.517 -6.317 11.282 1.00 96.69 99 ASN A CA 1
ATOM 728 C C . ASN A 1 99 ? 1.221 -6.971 10.071 1.00 96.69 99 ASN A C 1
ATOM 730 O O . ASN A 1 99 ? 1.815 -8.039 10.207 1.00 96.69 99 ASN A O 1
ATOM 734 N N . HIS A 1 100 ? 1.102 -6.352 8.891 1.00 95.88 100 HIS A N 1
ATOM 735 C CA . HIS A 1 100 ? 1.554 -6.917 7.617 1.00 95.88 100 HIS A CA 1
ATOM 736 C C . HIS A 1 100 ? 2.936 -6.368 7.240 1.00 95.88 100 HIS A C 1
ATOM 738 O O . HIS A 1 100 ? 3.942 -7.078 7.321 1.00 95.88 100 HIS A O 1
ATOM 744 N N . ASP A 1 101 ? 2.994 -5.073 6.931 1.00 96.88 101 ASP A N 1
ATOM 745 C CA . ASP A 1 101 ? 4.204 -4.401 6.465 1.00 96.88 101 ASP A CA 1
ATOM 746 C C . ASP A 1 101 ? 5.126 -3.982 7.619 1.00 96.88 101 ASP A C 1
ATOM 748 O O . ASP A 1 101 ? 4.670 -3.544 8.684 1.00 96.88 101 ASP A O 1
ATOM 752 N N . ASP A 1 102 ? 6.436 -4.092 7.406 1.00 97.19 102 ASP A N 1
ATOM 753 C CA . ASP A 1 102 ? 7.453 -3.572 8.320 1.00 97.19 102 ASP A CA 1
ATOM 754 C C . ASP A 1 102 ? 7.571 -2.051 8.169 1.00 97.19 102 ASP A C 1
ATOM 756 O O . ASP A 1 102 ? 7.584 -1.525 7.061 1.00 97.19 102 ASP A O 1
ATOM 760 N N . LYS A 1 103 ? 7.624 -1.313 9.284 1.00 97.75 103 LYS A N 1
ATOM 761 C CA . LYS A 1 103 ? 7.863 0.135 9.241 1.00 97.75 103 LYS A CA 1
ATOM 762 C C . LYS A 1 103 ? 9.315 0.396 8.865 1.00 97.75 103 LYS A C 1
ATOM 764 O O . LYS A 1 103 ? 10.217 -0.161 9.491 1.00 97.75 103 LYS A O 1
ATOM 769 N N . SER A 1 104 ? 9.534 1.353 7.970 1.00 97.94 104 SER A N 1
ATOM 770 C CA . SER A 1 104 ? 10.881 1.710 7.502 1.00 97.94 104 SER A CA 1
ATOM 771 C C . SER A 1 104 ? 11.787 2.309 8.574 1.00 97.94 104 SER A C 1
ATOM 773 O O . SER A 1 104 ? 12.999 2.386 8.404 1.00 97.94 104 SER A O 1
ATOM 775 N N . ASP A 1 105 ? 11.222 2.759 9.696 1.00 96.44 105 ASP A N 1
ATOM 776 C CA . ASP A 1 105 ? 11.998 3.249 10.838 1.00 96.44 105 ASP A CA 1
ATOM 777 C C . ASP A 1 105 ? 12.578 2.116 11.710 1.00 96.44 105 ASP A C 1
ATOM 779 O O . ASP A 1 105 ? 13.223 2.382 12.726 1.00 96.44 105 ASP A O 1
ATOM 783 N N . GLY A 1 106 ? 12.330 0.852 11.346 1.00 96.31 106 GLY A N 1
ATOM 784 C CA . GLY A 1 106 ? 12.796 -0.327 12.071 1.00 96.31 106 GLY A CA 1
ATOM 785 C C . GLY A 1 106 ? 12.064 -0.582 13.393 1.00 96.31 106 GLY A C 1
ATOM 786 O O . GLY A 1 106 ? 12.458 -1.466 14.154 1.00 96.31 106 GLY A O 1
ATOM 787 N N . SER A 1 107 ? 10.986 0.150 13.700 1.00 93.88 107 SER A N 1
ATOM 788 C CA . SER A 1 107 ? 10.241 0.024 14.964 1.00 93.88 107 SER A CA 1
ATOM 789 C C . SER A 1 107 ? 9.202 -1.114 14.973 1.00 93.88 107 SER A C 1
ATOM 791 O O . SER A 1 107 ? 8.238 -1.085 15.750 1.00 93.88 107 SER A O 1
ATOM 793 N N . GLY A 1 108 ? 9.380 -2.114 14.105 1.00 94.94 108 GLY A N 1
ATOM 794 C CA . GLY A 1 108 ? 8.484 -3.257 13.909 1.00 94.94 108 GLY A CA 1
ATOM 795 C C . GLY A 1 108 ? 7.411 -3.005 12.849 1.00 94.94 108 GLY A C 1
ATOM 796 O O . GLY A 1 108 ? 7.536 -2.105 12.028 1.00 94.94 108 GLY A O 1
ATOM 797 N N . LYS A 1 109 ? 6.322 -3.774 12.882 1.00 96.44 109 LYS A N 1
ATOM 798 C CA . LYS A 1 109 ? 5.275 -3.728 11.850 1.00 96.44 109 LYS A CA 1
ATOM 799 C C . LYS A 1 109 ? 4.261 -2.606 12.034 1.00 96.44 109 LYS A C 1
ATOM 801 O O . LYS A 1 109 ? 3.961 -2.210 13.167 1.00 96.44 109 LYS A O 1
ATOM 806 N N . ALA A 1 110 ? 3.713 -2.094 10.937 1.00 96.94 110 ALA A N 1
ATOM 807 C CA . ALA A 1 110 ? 2.553 -1.212 10.963 1.00 96.94 110 ALA A CA 1
ATOM 808 C C . ALA A 1 110 ? 1.328 -1.995 11.457 1.00 96.94 110 ALA A C 1
ATOM 810 O O . ALA A 1 110 ? 1.093 -3.133 11.059 1.00 96.94 110 ALA A O 1
ATOM 811 N N . GLY A 1 111 ? 0.553 -1.411 12.373 1.00 97.88 111 GLY A N 1
ATOM 812 C CA . GLY A 1 111 ? -0.551 -2.137 12.998 1.00 97.88 111 GLY A CA 1
ATOM 813 C C . GLY A 1 111 ? -1.755 -2.332 12.082 1.00 97.88 111 GLY A C 1
ATOM 814 O O . GLY A 1 111 ? -2.390 -3.379 12.138 1.00 97.88 111 GLY A O 1
ATOM 815 N N . ILE A 1 112 ? -2.071 -1.334 11.259 1.00 98.56 112 ILE A N 1
ATOM 816 C CA . ILE A 1 112 ? -3.224 -1.322 10.354 1.00 98.56 112 ILE A CA 1
ATOM 817 C C . ILE A 1 112 ? -2.764 -0.737 9.020 1.00 98.56 112 ILE A C 1
ATOM 819 O O . ILE A 1 112 ? -2.169 0.343 9.012 1.00 98.56 112 ILE A O 1
ATOM 823 N N . THR A 1 113 ? -3.089 -1.423 7.929 1.00 98.25 113 THR A N 1
ATOM 824 C CA . THR A 1 113 ? -2.909 -0.960 6.548 1.00 98.25 113 THR A CA 1
ATOM 825 C C . THR A 1 113 ? -4.286 -0.715 5.930 1.00 98.25 113 THR A C 1
ATOM 827 O O . THR A 1 113 ? -5.204 -1.520 6.113 1.00 98.25 113 THR A O 1
ATOM 830 N N . PHE A 1 114 ? -4.436 0.392 5.204 1.00 98.00 114 PHE A N 1
ATOM 831 C CA . PHE A 1 114 ? -5.676 0.786 4.532 1.00 98.00 114 PHE A CA 1
ATOM 832 C C . PHE A 1 114 ? -5.510 0.762 3.013 1.00 98.00 114 PHE A C 1
ATOM 834 O O . PHE A 1 114 ? -4.412 0.974 2.509 1.00 98.00 114 PHE A O 1
ATOM 841 N N . ILE A 1 115 ? -6.620 0.573 2.306 1.00 95.44 115 ILE A N 1
ATOM 842 C CA . ILE A 1 115 ? -6.747 0.796 0.864 1.00 95.44 115 ILE A CA 1
ATOM 843 C C . ILE A 1 115 ? -7.963 1.688 0.610 1.00 95.44 115 ILE A C 1
ATOM 845 O O . ILE A 1 115 ? -8.951 1.610 1.346 1.00 95.44 115 ILE A O 1
ATOM 849 N N . PHE A 1 116 ? -7.901 2.556 -0.398 1.00 93.31 116 PHE A N 1
ATOM 850 C CA . PHE A 1 116 ? -9.082 3.290 -0.849 1.00 93.31 116 PHE A CA 1
ATOM 851 C C . PHE A 1 116 ? -10.110 2.321 -1.437 1.00 93.31 116 PHE A C 1
ATOM 853 O O . PHE A 1 116 ? -9.758 1.374 -2.133 1.00 93.31 116 PHE A O 1
ATOM 860 N N . ALA A 1 117 ? -11.380 2.536 -1.106 1.00 88.31 117 ALA A N 1
ATOM 861 C CA . ALA A 1 117 ? -12.486 1.708 -1.581 1.00 88.31 117 ALA A CA 1
ATOM 862 C C . ALA A 1 117 ? -13.057 2.199 -2.925 1.00 88.31 117 ALA A C 1
ATOM 864 O O . ALA A 1 117 ? -13.884 1.510 -3.517 1.00 88.31 117 ALA A O 1
ATOM 865 N N . ASP A 1 118 ? -12.615 3.372 -3.388 1.00 83.81 118 ASP A N 1
ATOM 866 C CA . ASP A 1 118 ? -13.041 4.016 -4.628 1.00 83.81 118 ASP A CA 1
ATOM 867 C C . ASP A 1 118 ? -11.820 4.429 -5.470 1.00 83.81 118 ASP A C 1
ATOM 869 O O . ASP A 1 118 ? -10.732 4.669 -4.936 1.00 83.81 118 ASP A O 1
ATOM 873 N N . ASP A 1 119 ? -12.030 4.611 -6.774 1.00 80.38 119 ASP A N 1
ATOM 874 C CA . ASP A 1 119 ? -11.053 5.239 -7.666 1.00 80.38 119 ASP A CA 1
ATOM 875 C C . ASP A 1 119 ? -10.938 6.739 -7.359 1.00 80.38 119 ASP A C 1
ATOM 877 O O . ASP A 1 119 ? -11.773 7.548 -7.771 1.00 80.38 119 ASP A O 1
ATOM 881 N N . ILE A 1 120 ? -9.879 7.132 -6.653 1.00 83.38 120 ILE A N 1
ATOM 882 C CA . ILE A 1 120 ? -9.660 8.533 -6.250 1.00 83.38 120 ILE A CA 1
ATOM 883 C C . ILE A 1 120 ? -8.986 9.384 -7.333 1.00 83.38 120 ILE A C 1
ATOM 885 O O . ILE A 1 120 ? -9.098 10.607 -7.320 1.00 83.38 120 ILE A O 1
ATOM 889 N N . ALA A 1 121 ? -8.286 8.757 -8.283 1.00 86.38 121 ALA A N 1
ATOM 890 C CA . ALA A 1 121 ? -7.627 9.438 -9.392 1.00 86.38 121 ALA A CA 1
ATOM 891 C C . ALA A 1 121 ? -7.326 8.477 -10.549 1.00 86.38 121 ALA A C 1
ATOM 893 O O . ALA A 1 121 ? -7.082 7.292 -10.345 1.00 86.38 121 ALA A O 1
ATOM 894 N N . LYS A 1 122 ? -7.262 9.016 -11.774 1.00 88.69 122 LYS A N 1
ATOM 895 C CA . LYS A 1 122 ? -6.731 8.311 -12.952 1.00 88.69 122 LYS A CA 1
ATOM 896 C C . LYS A 1 122 ? -5.339 8.836 -13.266 1.00 88.69 122 LYS A C 1
ATOM 898 O O . LYS A 1 122 ? -5.185 10.022 -13.570 1.00 88.69 122 LYS A O 1
ATOM 903 N N . LYS A 1 123 ? -4.337 7.966 -13.182 1.00 90.38 123 LYS A N 1
ATOM 904 C CA . LYS A 1 123 ? -2.925 8.293 -13.399 1.00 90.38 123 LYS A CA 1
ATOM 905 C C . LYS A 1 123 ? -2.235 7.173 -14.160 1.00 90.38 123 LYS A C 1
ATOM 907 O O . LYS A 1 123 ? -2.592 6.010 -14.000 1.00 90.38 123 LYS A O 1
ATOM 912 N N . ASN A 1 124 ? -1.244 7.537 -14.965 1.00 92.38 124 ASN A N 1
ATOM 913 C CA . ASN A 1 124 ? -0.340 6.562 -15.559 1.00 92.38 124 ASN A CA 1
ATOM 914 C C . ASN A 1 124 ? 0.646 6.087 -14.488 1.00 92.38 124 ASN A C 1
ATOM 916 O O . ASN A 1 124 ? 1.062 6.890 -13.654 1.00 92.38 124 ASN A O 1
ATOM 920 N N . MET A 1 125 ? 1.052 4.815 -14.531 1.00 91.25 125 MET A N 1
ATOM 921 C CA . MET A 1 125 ? 2.146 4.323 -13.684 1.00 91.25 125 MET A CA 1
ATOM 922 C C . MET A 1 125 ? 3.454 5.056 -14.020 1.00 91.25 125 MET A C 1
ATOM 924 O O . MET A 1 125 ? 4.113 5.604 -13.135 1.00 91.25 125 MET A O 1
ATOM 928 N N . PHE A 1 126 ? 3.757 5.133 -15.317 1.00 93.19 126 PHE A N 1
ATOM 929 C CA . PHE A 1 126 ? 4.883 5.866 -15.883 1.00 93.19 126 PHE A CA 1
ATOM 930 C C . PHE A 1 126 ? 4.364 6.953 -16.814 1.00 93.19 126 PHE A C 1
ATOM 932 O O . PHE A 1 126 ? 3.524 6.692 -17.679 1.00 93.19 126 PHE A O 1
ATOM 939 N N . GLU A 1 127 ? 4.864 8.171 -16.650 1.00 94.62 127 GLU A N 1
ATOM 940 C CA . GLU A 1 127 ? 4.591 9.234 -17.606 1.00 94.62 127 GLU A CA 1
ATOM 941 C C . GLU A 1 127 ? 5.498 9.089 -18.827 1.00 94.62 127 GLU A C 1
ATOM 943 O O . GLU A 1 127 ? 6.531 8.419 -18.802 1.00 94.62 127 GLU A O 1
ATOM 948 N N . ARG A 1 128 ? 5.137 9.764 -19.921 1.00 93.62 128 ARG A N 1
ATOM 949 C CA . ARG A 1 128 ? 5.927 9.709 -21.157 1.00 93.62 128 ARG A CA 1
ATOM 950 C C . ARG A 1 128 ? 7.403 10.057 -20.933 1.00 93.62 128 ARG A C 1
ATOM 952 O O . ARG A 1 128 ? 8.260 9.436 -21.543 1.00 93.62 128 ARG A O 1
ATOM 959 N N . ALA A 1 129 ? 7.691 11.024 -20.064 1.00 93.19 129 ALA A N 1
ATOM 960 C CA . ALA A 1 129 ? 9.062 11.416 -19.757 1.00 93.19 129 ALA A CA 1
ATOM 961 C C . ALA A 1 129 ? 9.869 10.280 -19.102 1.00 93.19 129 ALA A C 1
ATOM 963 O O . ALA A 1 129 ? 11.053 10.144 -19.399 1.00 93.19 129 ALA A O 1
ATOM 964 N N . ASP A 1 130 ? 9.241 9.446 -18.266 1.00 92.75 130 ASP A N 1
ATOM 965 C CA . ASP A 1 130 ? 9.896 8.283 -17.653 1.00 92.75 130 ASP A CA 1
ATOM 966 C C . ASP A 1 130 ? 10.320 7.291 -18.738 1.00 92.75 130 ASP A C 1
ATOM 968 O O . ASP A 1 130 ? 11.462 6.835 -18.766 1.00 92.75 130 ASP A O 1
ATOM 972 N N . LEU A 1 131 ? 9.407 7.019 -19.676 1.00 91.50 131 LEU A N 1
ATOM 973 C CA . LEU A 1 131 ? 9.653 6.114 -20.793 1.00 91.50 131 LEU A CA 1
ATOM 974 C C . LEU A 1 131 ? 10.694 6.685 -21.762 1.00 91.50 131 LEU A C 1
ATOM 976 O O . LEU A 1 131 ? 11.615 5.971 -22.140 1.00 91.50 131 LEU A O 1
ATOM 980 N N . ASP A 1 132 ? 10.604 7.966 -22.126 1.00 92.62 132 ASP A N 1
ATOM 981 C CA . ASP A 1 132 ? 11.580 8.625 -23.004 1.00 92.62 132 ASP A CA 1
ATOM 982 C C . ASP A 1 132 ? 12.997 8.565 -22.387 1.00 92.62 132 ASP A C 1
ATOM 984 O O . ASP A 1 132 ? 13.962 8.246 -23.083 1.00 92.62 132 ASP A O 1
ATOM 988 N N . ASN A 1 133 ? 13.124 8.785 -21.071 1.00 91.94 133 ASN A N 1
ATOM 989 C CA . ASN A 1 133 ? 14.394 8.654 -20.349 1.00 91.94 133 ASN A CA 1
ATOM 990 C C . ASN A 1 133 ? 14.905 7.206 -20.323 1.00 91.94 133 ASN A C 1
ATOM 992 O O . ASN A 1 133 ? 16.098 6.975 -20.535 1.00 91.94 133 ASN A O 1
ATOM 996 N N . LEU A 1 134 ? 14.018 6.232 -20.090 1.00 91.44 134 LEU A N 1
ATOM 997 C CA . LEU A 1 134 ? 14.350 4.809 -20.142 1.00 91.44 134 LEU A CA 1
ATOM 998 C C . LEU A 1 134 ? 14.884 4.428 -21.529 1.00 91.44 134 LEU A C 1
ATOM 1000 O O . LEU A 1 134 ? 15.969 3.860 -21.637 1.00 91.44 134 LEU A O 1
ATOM 1004 N N . PHE A 1 135 ? 14.161 4.784 -22.595 1.00 90.50 135 PHE A N 1
ATOM 1005 C CA . PHE A 1 135 ? 14.554 4.482 -23.971 1.00 90.50 135 PHE A CA 1
ATOM 1006 C C . PHE A 1 135 ? 15.863 5.159 -24.366 1.00 90.50 135 PHE A C 1
ATOM 1008 O O . PHE A 1 135 ? 16.675 4.540 -25.053 1.00 90.50 135 PHE A O 1
ATOM 1015 N N . GLN A 1 136 ? 16.091 6.404 -23.940 1.00 92.50 136 GLN A N 1
ATOM 1016 C CA . GLN A 1 136 ? 17.358 7.088 -24.185 1.00 92.50 136 GLN A CA 1
ATOM 1017 C C . GLN A 1 136 ? 18.514 6.349 -23.503 1.00 92.50 136 GLN A C 1
ATOM 1019 O O . GLN A 1 136 ? 19.520 6.054 -24.142 1.00 92.50 136 GLN A O 1
ATOM 1024 N N . LYS A 1 137 ? 18.339 5.953 -22.238 1.00 93.62 137 LYS A N 1
ATOM 1025 C CA . LYS A 1 137 ? 19.351 5.192 -21.501 1.00 93.62 137 LYS A CA 1
ATOM 1026 C C . LYS A 1 137 ? 19.650 3.840 -22.154 1.00 93.62 137 LYS A C 1
ATOM 1028 O O . LYS A 1 137 ? 20.805 3.439 -22.227 1.00 93.62 137 LYS A O 1
ATOM 1033 N N . ILE A 1 138 ? 18.634 3.154 -22.674 1.00 92.75 138 ILE A N 1
ATOM 1034 C CA . ILE A 1 138 ? 18.817 1.897 -23.414 1.00 92.75 138 ILE A CA 1
ATOM 1035 C C . ILE A 1 138 ? 19.593 2.121 -24.716 1.00 92.75 138 ILE A C 1
ATOM 1037 O O . ILE A 1 138 ? 20.425 1.292 -25.067 1.00 92.75 138 ILE A O 1
ATOM 1041 N N . GLN A 1 139 ? 19.359 3.225 -25.427 1.00 90.56 139 GLN A N 1
ATOM 1042 C CA . GLN A 1 139 ? 20.125 3.556 -26.633 1.00 90.56 139 GLN A CA 1
ATOM 1043 C C . GLN A 1 139 ? 21.591 3.876 -26.323 1.00 90.56 139 GLN A C 1
ATOM 1045 O O . GLN A 1 139 ? 22.471 3.474 -27.083 1.00 90.56 139 GLN A O 1
ATOM 1050 N N . ASP A 1 140 ? 21.846 4.573 -25.215 1.00 92.94 140 ASP A N 1
ATOM 1051 C CA . ASP A 1 140 ? 23.191 5.008 -24.833 1.00 92.94 140 ASP A CA 1
ATOM 1052 C C . ASP A 1 140 ? 24.018 3.871 -24.204 1.00 92.94 140 ASP A C 1
ATOM 1054 O O . ASP A 1 140 ? 25.185 3.683 -24.554 1.00 92.94 140 ASP A O 1
ATOM 1058 N N . ASP A 1 141 ? 23.406 3.083 -23.313 1.00 93.50 141 ASP A N 1
ATOM 1059 C CA . ASP A 1 141 ? 24.085 2.066 -22.495 1.00 93.50 141 ASP A CA 1
ATOM 1060 C C . ASP A 1 141 ? 23.819 0.622 -22.963 1.00 93.50 141 ASP A C 1
ATOM 1062 O O . ASP A 1 141 ? 24.390 -0.330 -22.427 1.00 93.50 141 ASP A O 1
ATOM 1066 N N . GLY A 1 142 ? 22.894 0.422 -23.903 1.00 91.12 142 GLY A N 1
ATOM 1067 C CA . GLY A 1 142 ? 22.408 -0.896 -24.328 1.00 91.12 142 GLY A CA 1
ATOM 1068 C C . GLY A 1 142 ? 21.426 -1.563 -23.354 1.00 91.12 142 GLY A C 1
ATOM 1069 O O . GLY A 1 142 ? 20.842 -2.591 -23.704 1.00 91.12 142 GLY A O 1
ATOM 1070 N N . SER A 1 143 ? 21.230 -1.004 -22.151 1.00 91.25 143 SER A N 1
ATOM 1071 C CA . SER A 1 143 ? 20.328 -1.531 -21.117 1.00 91.25 143 SER A CA 1
ATOM 1072 C C . SER A 1 143 ? 19.898 -0.475 -20.089 1.00 91.25 143 SER A C 1
ATOM 1074 O O . SER A 1 143 ? 20.594 0.511 -19.825 1.00 91.25 143 SER A O 1
ATOM 1076 N N . ALA A 1 144 ? 18.745 -0.696 -19.465 1.00 91.69 144 ALA A N 1
ATOM 1077 C CA . ALA A 1 144 ? 18.247 0.101 -18.351 1.00 91.69 144 ALA A CA 1
ATOM 1078 C C . ALA A 1 144 ? 17.331 -0.737 -17.457 1.00 91.69 144 ALA A C 1
ATOM 1080 O O . ALA A 1 144 ? 16.924 -1.827 -17.832 1.00 91.69 144 ALA A O 1
ATOM 1081 N N . ASN A 1 145 ? 16.991 -0.211 -16.286 1.00 87.75 145 ASN A N 1
ATOM 1082 C CA . ASN A 1 145 ? 16.053 -0.844 -15.370 1.00 87.75 145 ASN A CA 1
ATOM 1083 C C . ASN A 1 145 ? 14.837 0.062 -15.185 1.00 87.75 145 ASN A C 1
ATOM 1085 O O . ASN A 1 145 ? 14.977 1.286 -15.216 1.00 87.75 145 ASN A O 1
ATOM 1089 N N . ILE A 1 146 ? 13.677 -0.546 -14.963 1.00 86.00 146 ILE A N 1
ATOM 1090 C CA . ILE A 1 146 ? 12.452 0.146 -14.569 1.00 86.00 146 ILE A CA 1
ATOM 1091 C C . ILE A 1 146 ? 11.857 -0.548 -13.344 1.00 86.00 146 ILE A C 1
ATOM 1093 O O . ILE A 1 146 ? 11.880 -1.775 -13.250 1.00 86.00 146 ILE A O 1
ATOM 1097 N N . SER A 1 147 ? 11.337 0.226 -12.400 1.00 88.75 147 SER A N 1
ATOM 1098 C CA . SER A 1 147 ? 10.699 -0.304 -11.194 1.00 88.75 147 SER A CA 1
ATOM 1099 C C . SER A 1 147 ? 9.729 0.725 -10.591 1.00 88.75 147 SER A C 1
ATOM 1101 O O . SER A 1 147 ? 9.653 1.863 -11.075 1.00 88.75 147 SER A O 1
ATOM 1103 N N . TRP A 1 148 ? 8.984 0.355 -9.543 1.00 92.00 148 TRP A N 1
ATOM 1104 C CA . TRP A 1 148 ? 8.134 1.275 -8.774 1.00 92.00 148 TRP A CA 1
ATOM 1105 C C . TRP A 1 148 ? 8.890 2.513 -8.286 1.00 92.00 148 TRP A C 1
ATOM 1107 O O . TRP A 1 148 ? 8.351 3.621 -8.325 1.00 92.00 148 TRP A O 1
ATOM 1117 N N . GLU A 1 149 ? 10.155 2.366 -7.881 1.00 91.25 149 GLU A N 1
ATOM 1118 C CA . GLU A 1 149 ? 10.991 3.498 -7.467 1.00 91.25 149 GLU A CA 1
ATOM 1119 C C . GLU A 1 149 ? 11.065 4.597 -8.540 1.00 91.25 149 GLU A C 1
ATOM 1121 O O . GLU A 1 149 ? 11.103 5.781 -8.194 1.00 91.25 149 GLU A O 1
ATOM 1126 N N . ASN A 1 150 ? 11.039 4.217 -9.822 1.00 90.62 150 ASN A N 1
ATOM 1127 C CA . ASN A 1 150 ? 11.133 5.129 -10.963 1.00 90.62 150 ASN A CA 1
ATOM 1128 C C . ASN A 1 150 ? 9.772 5.631 -11.469 1.00 90.62 150 ASN A C 1
ATOM 1130 O O . ASN A 1 150 ? 9.730 6.424 -12.407 1.00 90.62 150 ASN A O 1
ATOM 1134 N N . ALA A 1 151 ? 8.662 5.175 -10.889 1.00 93.62 151 ALA A N 1
ATOM 1135 C CA . ALA A 1 151 ? 7.330 5.510 -11.368 1.00 93.62 151 ALA A CA 1
ATOM 1136 C C . ALA A 1 151 ? 6.954 6.964 -11.039 1.00 93.62 151 ALA A C 1
ATOM 1138 O O . ALA A 1 151 ? 6.918 7.369 -9.870 1.00 93.62 151 ALA A O 1
ATOM 1139 N N . SER A 1 152 ? 6.558 7.747 -12.050 1.00 96.38 152 SER A N 1
ATOM 1140 C CA . SER A 1 152 ? 5.924 9.055 -11.821 1.00 96.38 152 SER A CA 1
ATOM 1141 C C . SER A 1 152 ? 4.694 8.954 -10.914 1.00 96.38 152 SER A C 1
ATOM 1143 O O . SER A 1 152 ? 4.433 9.871 -10.131 1.00 96.38 152 SER A O 1
ATOM 1145 N N . LEU A 1 153 ? 3.970 7.826 -10.941 1.00 96.56 153 LEU A N 1
ATOM 1146 C CA . LEU A 1 153 ? 2.858 7.577 -10.022 1.00 96.56 153 LEU A CA 1
ATOM 1147 C C . LEU A 1 153 ? 3.292 7.575 -8.553 1.00 96.56 153 LEU A C 1
ATOM 1149 O O . LEU A 1 153 ? 2.623 8.188 -7.722 1.00 96.56 153 LEU A O 1
ATOM 1153 N N . ARG A 1 154 ? 4.428 6.948 -8.227 1.00 96.56 154 ARG A N 1
ATOM 1154 C CA . ARG A 1 154 ? 4.994 6.944 -6.870 1.00 96.56 154 ARG A CA 1
ATOM 1155 C C . ARG A 1 154 ? 5.318 8.361 -6.397 1.00 96.56 154 ARG A C 1
ATOM 1157 O O . ARG A 1 154 ? 5.003 8.740 -5.266 1.00 96.56 154 ARG A O 1
ATOM 1164 N N . SER A 1 155 ? 5.904 9.168 -7.280 1.00 96.38 155 SER A N 1
ATOM 1165 C CA . SER A 1 155 ? 6.187 10.581 -6.999 1.00 96.38 155 SER A CA 1
ATOM 1166 C C . SER A 1 155 ? 4.898 11.378 -6.765 1.00 96.38 155 SER A C 1
ATOM 1168 O O . SER A 1 155 ? 4.794 12.124 -5.794 1.00 96.38 155 SER A O 1
ATOM 1170 N N . TRP A 1 156 ? 3.872 11.174 -7.597 1.00 97.56 156 TRP A N 1
ATOM 1171 C CA . TRP A 1 156 ? 2.570 11.818 -7.411 1.00 97.56 156 TRP A CA 1
ATOM 1172 C C . TRP A 1 156 ? 1.896 11.406 -6.094 1.00 97.56 156 TRP A C 1
ATOM 1174 O O . TRP A 1 156 ? 1.363 12.272 -5.400 1.00 97.56 156 TRP A O 1
ATOM 1184 N N . LEU A 1 157 ? 1.951 10.120 -5.724 1.00 97.38 157 LEU A N 1
ATOM 1185 C CA . LEU A 1 157 ? 1.398 9.622 -4.462 1.00 97.38 157 LEU A CA 1
ATOM 1186 C C . LEU A 1 157 ? 2.081 10.261 -3.251 1.00 97.38 157 LEU A C 1
ATOM 1188 O O . LEU A 1 157 ? 1.410 10.758 -2.349 1.00 97.38 157 LEU A O 1
ATOM 1192 N N . SER A 1 158 ? 3.414 10.253 -3.234 1.00 95.81 158 SER A N 1
ATOM 1193 C CA . SER A 1 158 ? 4.209 10.722 -2.093 1.00 95.81 158 SER A CA 1
ATOM 1194 C C . SER A 1 158 ? 4.162 12.239 -1.884 1.00 95.81 158 SER A C 1
ATOM 1196 O O . SER A 1 158 ? 4.284 12.683 -0.741 1.00 95.81 158 SER A O 1
ATOM 1198 N N . ASP A 1 159 ? 3.930 13.016 -2.945 1.00 95.31 159 ASP A N 1
ATOM 1199 C CA . ASP A 1 159 ? 3.864 14.477 -2.886 1.00 95.31 159 ASP A CA 1
ATOM 1200 C C . ASP A 1 159 ? 2.436 15.010 -3.086 1.00 95.31 159 ASP A C 1
ATOM 1202 O O . ASP A 1 159 ? 1.742 15.342 -2.122 1.00 95.31 159 ASP A O 1
ATOM 1206 N N . SER A 1 160 ? 1.963 15.064 -4.334 1.00 95.81 160 SER A N 1
ATOM 1207 C CA . SER A 1 160 ? 0.697 15.719 -4.691 1.00 95.81 160 SER A CA 1
ATOM 1208 C C . SER A 1 160 ? -0.508 15.107 -3.972 1.00 95.81 160 SER A C 1
ATOM 1210 O O . SER A 1 160 ? -1.242 15.830 -3.304 1.00 95.81 160 SER A O 1
ATOM 1212 N N . PHE A 1 161 ? -0.688 13.788 -4.052 1.00 96.50 161 PHE A N 1
ATOM 1213 C CA . PHE A 1 161 ? -1.849 13.125 -3.457 1.00 96.50 161 PHE A CA 1
ATOM 1214 C C . PHE A 1 161 ? -1.787 13.090 -1.924 1.00 96.50 161 PHE A C 1
ATOM 1216 O O . PHE A 1 161 ? -2.788 13.308 -1.247 1.00 96.50 161 PHE A O 1
ATOM 1223 N N . SER A 1 162 ? -0.600 12.898 -1.342 1.00 96.50 162 SER A N 1
ATOM 1224 C CA . SER A 1 162 ? -0.398 12.989 0.112 1.00 96.50 162 SER A CA 1
ATOM 1225 C C . SER A 1 162 ? -0.877 14.337 0.682 1.00 96.50 162 SER A C 1
ATOM 1227 O O . SER A 1 162 ? -1.466 14.398 1.769 1.00 96.50 162 SER A O 1
ATOM 1229 N N . ASN A 1 163 ? -0.702 15.427 -0.073 1.00 96.19 163 ASN A N 1
ATOM 1230 C CA . ASN A 1 163 ? -1.186 16.758 0.301 1.00 96.19 163 ASN A CA 1
ATOM 1231 C C . ASN A 1 163 ? -2.717 16.912 0.209 1.00 96.19 163 ASN A C 1
ATOM 1233 O O . ASN A 1 163 ? -3.269 17.815 0.842 1.00 96.19 163 ASN A O 1
ATOM 1237 N N . GLU A 1 164 ? -3.409 16.031 -0.515 1.00 97.06 164 GLU A N 1
ATOM 1238 C CA . GLU A 1 164 ? -4.875 16.003 -0.599 1.00 97.06 164 GLU A CA 1
ATOM 1239 C C . GLU A 1 164 ? -5.527 15.312 0.604 1.00 97.06 164 GLU A C 1
ATOM 1241 O O . GLU A 1 164 ? -6.694 15.567 0.904 1.00 97.06 164 GLU A O 1
ATOM 1246 N N . LEU A 1 165 ? -4.780 14.489 1.346 1.00 97.56 165 LEU A N 1
ATOM 1247 C CA . LEU A 1 165 ? -5.289 13.836 2.551 1.00 97.56 165 LEU A CA 1
ATOM 1248 C C . LEU A 1 165 ? -5.586 14.854 3.673 1.00 97.56 165 LEU A C 1
ATOM 1250 O O . LEU A 1 165 ? -4.826 15.819 3.855 1.00 97.56 165 LEU A O 1
ATOM 1254 N N . PRO A 1 166 ? -6.624 14.612 4.501 1.00 97.38 166 PRO A N 1
ATOM 1255 C CA . PRO A 1 166 ? -6.828 15.341 5.751 1.00 97.38 166 PRO A CA 1
ATOM 1256 C C . PRO A 1 166 ? -5.554 15.391 6.596 1.00 97.38 166 PRO A C 1
ATOM 1258 O O . PRO A 1 166 ? -4.839 14.393 6.712 1.00 97.38 166 PRO A O 1
ATOM 1261 N N . SER A 1 167 ? -5.254 16.539 7.209 1.00 96.75 167 SER A N 1
ATOM 1262 C CA . SER A 1 167 ? -4.025 16.700 7.999 1.00 96.75 167 SER A CA 1
ATOM 1263 C C . SER A 1 167 ? -3.967 15.740 9.187 1.00 96.75 167 SER A C 1
ATOM 1265 O O . SER A 1 167 ? -2.921 15.154 9.449 1.00 96.75 167 SER A O 1
ATOM 1267 N N . ASP A 1 168 ? -5.100 15.530 9.855 1.00 96.44 168 ASP A N 1
ATOM 1268 C CA . ASP A 1 168 ? -5.235 14.618 10.990 1.00 96.44 168 ASP A CA 1
ATOM 1269 C C . ASP A 1 168 ? -5.073 13.141 10.599 1.00 96.44 168 ASP A C 1
ATOM 1271 O O . ASP A 1 168 ? -4.664 12.348 11.442 1.00 96.44 168 ASP A O 1
ATOM 1275 N N . LEU A 1 169 ? -5.327 12.771 9.337 1.00 97.88 169 LEU A N 1
ATOM 1276 C CA . LEU A 1 169 ? -4.941 11.478 8.765 1.00 97.88 169 LEU A CA 1
ATOM 1277 C C . LEU A 1 169 ? -3.447 11.454 8.421 1.00 97.88 169 LEU A C 1
ATOM 1279 O O . LEU A 1 169 ? -2.725 10.575 8.890 1.00 97.88 169 LEU A O 1
ATOM 1283 N N . ARG A 1 170 ? -2.964 12.420 7.627 1.00 96.44 170 ARG A N 1
ATOM 1284 C CA . ARG A 1 170 ? -1.581 12.461 7.115 1.00 96.44 170 ARG A CA 1
ATOM 1285 C C . ARG A 1 170 ? -0.539 12.401 8.233 1.00 96.44 170 ARG A C 1
ATOM 1287 O O . ARG A 1 170 ? 0.488 11.742 8.078 1.00 96.44 170 ARG A O 1
ATOM 1294 N N . GLU A 1 171 ? -0.808 13.051 9.362 1.00 96.56 171 GLU A N 1
ATOM 1295 C CA . GLU A 1 171 ? 0.061 13.042 10.546 1.00 96.56 171 GLU A CA 1
ATOM 1296 C C . GLU A 1 171 ? 0.198 11.658 11.203 1.00 96.56 171 GLU A C 1
ATOM 1298 O O . GLU A 1 171 ? 1.179 11.411 11.904 1.00 96.56 171 GLU A O 1
ATOM 1303 N N . GLN A 1 172 ? -0.747 10.743 10.970 1.00 97.94 172 GLN A N 1
ATOM 1304 C CA . GLN A 1 172 ? -0.727 9.390 11.538 1.00 97.94 172 GLN A CA 1
ATOM 1305 C C . GLN A 1 172 ? -0.087 8.351 10.613 1.00 97.94 172 GLN A C 1
ATOM 1307 O O . GLN A 1 172 ? 0.229 7.251 11.070 1.00 97.94 172 GLN A O 1
ATOM 1312 N N . ILE A 1 173 ? 0.104 8.671 9.328 1.00 97.81 173 ILE A N 1
ATOM 1313 C CA . ILE A 1 173 ? 0.659 7.730 8.352 1.00 97.81 173 ILE A CA 1
ATOM 1314 C C . ILE A 1 173 ? 2.174 7.621 8.539 1.00 97.81 173 ILE A C 1
ATOM 1316 O O . ILE A 1 173 ? 2.924 8.603 8.435 1.00 97.81 173 ILE A O 1
ATOM 1320 N N . VAL A 1 174 ? 2.618 6.391 8.778 1.00 97.81 174 VAL A N 1
ATOM 1321 C CA . VAL A 1 174 ? 4.026 6.000 8.869 1.00 97.81 174 VAL A CA 1
ATOM 1322 C C . VAL A 1 174 ? 4.479 5.380 7.553 1.00 97.81 174 VAL A C 1
ATOM 1324 O O . VAL A 1 174 ? 3.663 4.817 6.830 1.00 97.81 174 VAL A O 1
ATOM 1327 N N . SER A 1 175 ? 5.770 5.489 7.248 1.00 98.31 175 SER A N 1
ATOM 1328 C CA . SER A 1 175 ? 6.339 4.800 6.090 1.00 98.31 175 SER A CA 1
ATOM 1329 C C . SER A 1 175 ? 6.560 3.322 6.397 1.00 98.31 175 SER A C 1
ATOM 1331 O O . SER A 1 175 ? 6.952 2.970 7.516 1.00 98.31 175 SER A O 1
ATOM 1333 N N . VAL A 1 176 ? 6.340 2.480 5.396 1.00 98.19 176 VAL A N 1
ATOM 1334 C CA . VAL A 1 176 ? 6.610 1.044 5.432 1.00 98.19 176 VAL A CA 1
ATOM 1335 C C . VAL A 1 176 ? 7.551 0.643 4.305 1.00 98.19 176 VAL A C 1
ATOM 1337 O O . VAL A 1 176 ? 7.656 1.337 3.292 1.00 98.19 176 VAL A O 1
ATOM 1340 N N . ASP A 1 177 ? 8.243 -0.469 4.511 1.00 97.25 177 ASP A N 1
ATOM 1341 C CA . ASP A 1 177 ? 9.144 -1.055 3.532 1.00 97.25 177 ASP A CA 1
ATOM 1342 C C . ASP A 1 177 ? 8.339 -1.829 2.493 1.00 97.25 177 ASP A C 1
ATOM 1344 O O . ASP A 1 177 ? 7.633 -2.789 2.816 1.00 97.25 177 ASP A O 1
ATOM 1348 N N . LYS A 1 178 ? 8.446 -1.402 1.236 1.00 95.00 178 LYS A N 1
ATOM 1349 C CA . LYS A 1 178 ? 7.821 -2.055 0.089 1.00 95.00 178 LYS A CA 1
ATOM 1350 C C . LYS A 1 178 ? 8.897 -2.686 -0.776 1.00 95.00 178 LYS A C 1
ATOM 1352 O O . LYS A 1 178 ? 9.849 -2.019 -1.173 1.00 95.00 178 LYS A O 1
ATOM 1357 N N . ALA A 1 179 ? 8.759 -3.985 -1.015 1.00 91.19 179 ALA A N 1
ATOM 1358 C CA . ALA A 1 179 ? 9.599 -4.692 -1.963 1.00 91.19 179 ALA A CA 1
ATOM 1359 C C . ALA A 1 179 ? 9.075 -4.432 -3.376 1.00 91.19 179 ALA A C 1
ATOM 1361 O O . ALA A 1 179 ? 7.872 -4.500 -3.612 1.00 91.19 179 ALA A O 1
ATOM 1362 N N . ASP A 1 180 ? 9.986 -4.128 -4.286 1.00 87.19 180 ASP A N 1
ATOM 1363 C CA . ASP A 1 180 ? 9.690 -3.766 -5.667 1.00 87.19 180 ASP A CA 1
ATOM 1364 C C . ASP A 1 180 ? 10.617 -4.550 -6.589 1.00 87.19 180 ASP A C 1
ATOM 1366 O O . ASP A 1 180 ? 11.834 -4.614 -6.356 1.00 87.19 180 ASP A O 1
ATOM 1370 N N . ALA A 1 181 ? 10.041 -5.174 -7.613 1.00 84.50 181 ALA A N 1
ATOM 1371 C CA . ALA A 1 181 ? 10.812 -5.917 -8.583 1.00 84.50 181 ALA A CA 1
ATOM 1372 C C . ALA A 1 181 ? 11.445 -4.948 -9.583 1.00 84.50 181 ALA A C 1
ATOM 1374 O O . ALA A 1 181 ? 10.773 -4.185 -10.278 1.00 84.50 181 ALA A O 1
ATOM 1375 N N . VAL A 1 182 ? 12.769 -5.008 -9.704 1.00 86.00 182 VAL A N 1
ATOM 1376 C CA . VAL A 1 182 ? 13.476 -4.235 -10.722 1.00 86.00 182 VAL A CA 1
ATOM 1377 C C . VAL A 1 182 ? 13.457 -5.006 -12.031 1.00 86.00 182 VAL A C 1
ATOM 1379 O O . VAL A 1 182 ? 14.090 -6.052 -12.150 1.00 86.00 182 VAL A O 1
ATOM 1382 N N . MET A 1 183 ? 12.757 -4.468 -13.026 1.00 82.31 183 MET A N 1
ATOM 1383 C CA . MET A 1 183 ? 12.640 -5.072 -14.348 1.00 82.31 183 MET A CA 1
ATOM 1384 C C . MET A 1 183 ? 13.791 -4.606 -15.251 1.00 82.31 183 MET A C 1
ATOM 1386 O O . MET A 1 183 ? 13.855 -3.415 -15.584 1.00 82.31 183 MET A O 1
ATOM 1390 N N . PRO A 1 184 ? 14.696 -5.508 -15.671 1.00 85.94 184 PRO A N 1
ATOM 1391 C CA . PRO A 1 184 ? 15.754 -5.177 -16.613 1.00 85.94 184 PRO A CA 1
ATOM 1392 C C . PRO A 1 184 ? 15.218 -5.101 -18.044 1.00 85.94 184 PRO A C 1
ATOM 1394 O O . PRO A 1 184 ? 14.494 -5.978 -18.510 1.00 85.94 184 PRO A O 1
ATOM 1397 N N . TRP A 1 185 ? 15.633 -4.065 -18.760 1.00 88.56 185 TRP A N 1
ATOM 1398 C CA . TRP A 1 185 ? 15.361 -3.849 -20.175 1.00 88.56 185 TRP A CA 1
ATOM 1399 C C . TRP A 1 185 ? 16.663 -3.790 -20.957 1.00 88.56 185 TRP A C 1
ATOM 1401 O O . TRP A 1 185 ? 17.647 -3.179 -20.529 1.00 88.56 185 TRP A O 1
ATOM 1411 N N . VAL A 1 186 ? 16.653 -4.398 -22.134 1.00 90.50 186 VAL A N 1
ATOM 1412 C CA . VAL A 1 186 ? 17.798 -4.451 -23.041 1.00 90.50 186 VAL A CA 1
ATOM 1413 C C . VAL A 1 186 ? 17.418 -3.933 -24.415 1.00 90.50 186 VAL A C 1
ATOM 1415 O O . VAL A 1 186 ? 16.259 -3.969 -24.830 1.00 90.50 186 VAL A O 1
ATOM 1418 N N . SER A 1 187 ? 18.419 -3.412 -25.114 1.00 92.19 187 SER A N 1
ATOM 1419 C CA . SER A 1 187 ? 18.275 -3.026 -26.511 1.00 92.19 187 SER A CA 1
ATOM 1420 C C . SER A 1 187 ? 18.260 -4.253 -27.427 1.00 92.19 187 SER A C 1
ATOM 1422 O O . SER A 1 187 ? 19.024 -5.196 -27.226 1.00 92.19 187 SER A O 1
ATOM 1424 N N . PHE A 1 188 ? 17.457 -4.199 -28.488 1.00 90.12 188 PHE A N 1
ATOM 1425 C CA . PHE A 1 188 ? 17.546 -5.130 -29.613 1.00 90.12 188 PHE A CA 1
ATOM 1426 C C . PHE A 1 188 ? 17.606 -4.366 -30.936 1.00 90.12 188 PHE A C 1
ATOM 1428 O O . PHE A 1 188 ? 17.152 -3.225 -31.047 1.00 90.12 188 PHE A O 1
ATOM 1435 N N . THR A 1 189 ? 18.186 -4.981 -31.967 1.00 89.81 189 THR A N 1
ATOM 1436 C CA . THR A 1 189 ? 18.226 -4.372 -33.305 1.00 89.81 189 THR A CA 1
ATOM 1437 C C . THR A 1 189 ? 16.948 -4.708 -34.061 1.00 89.81 189 THR A C 1
ATOM 1439 O O . THR A 1 189 ? 16.648 -5.877 -34.296 1.00 89.81 189 THR A O 1
ATOM 1442 N N . ILE A 1 190 ? 16.214 -3.682 -34.479 1.00 88.31 190 ILE A N 1
ATOM 1443 C CA . ILE A 1 190 ? 15.038 -3.835 -35.334 1.00 88.31 190 ILE A CA 1
ATOM 1444 C C . ILE A 1 190 ? 15.520 -4.160 -36.749 1.00 88.31 190 ILE A C 1
ATOM 1446 O O . ILE A 1 190 ? 16.395 -3.478 -37.290 1.00 88.31 190 ILE A O 1
ATOM 1450 N N . ASP A 1 191 ? 14.939 -5.192 -37.362 1.00 89.12 191 ASP A N 1
ATOM 1451 C CA . ASP A 1 191 ? 15.265 -5.566 -38.738 1.00 89.12 191 ASP A CA 1
ATOM 1452 C C . ASP A 1 191 ? 15.001 -4.392 -39.697 1.00 89.12 191 ASP A C 1
ATOM 1454 O O . ASP A 1 191 ? 13.975 -3.708 -39.636 1.00 89.12 191 ASP A O 1
ATOM 1458 N N . SER A 1 192 ? 15.929 -4.189 -40.630 1.00 85.31 192 SER A N 1
ATOM 1459 C CA . SER A 1 192 ? 15.807 -3.268 -41.761 1.00 85.31 192 SER A CA 1
ATOM 1460 C C . SER A 1 192 ? 14.485 -3.382 -42.534 1.00 85.31 192 SER A C 1
ATOM 1462 O O . SER A 1 192 ? 13.993 -2.371 -43.033 1.00 85.31 192 SER A O 1
ATOM 1464 N N . TYR A 1 193 ? 13.874 -4.573 -42.596 1.00 88.81 193 TYR A N 1
ATOM 1465 C CA . TYR A 1 193 ? 12.561 -4.795 -43.206 1.00 88.81 193 TYR A CA 1
ATOM 1466 C C . TYR A 1 193 ? 11.450 -3.967 -42.536 1.00 88.81 193 TYR A C 1
ATOM 1468 O O . TYR A 1 193 ? 10.543 -3.493 -43.218 1.00 88.81 193 TYR A O 1
ATOM 1476 N N . TYR A 1 194 ? 11.554 -3.729 -41.225 1.00 83.25 194 TYR A N 1
ATOM 1477 C CA . TYR A 1 194 ? 10.618 -2.915 -40.442 1.00 83.25 194 TYR A CA 1
ATOM 1478 C C . TYR A 1 194 ? 11.062 -1.450 -40.295 1.00 83.25 194 TYR A C 1
ATOM 1480 O O . TYR A 1 194 ? 10.509 -0.716 -39.481 1.00 83.25 194 TYR A O 1
ATOM 1488 N N . GLY A 1 195 ? 12.043 -1.008 -41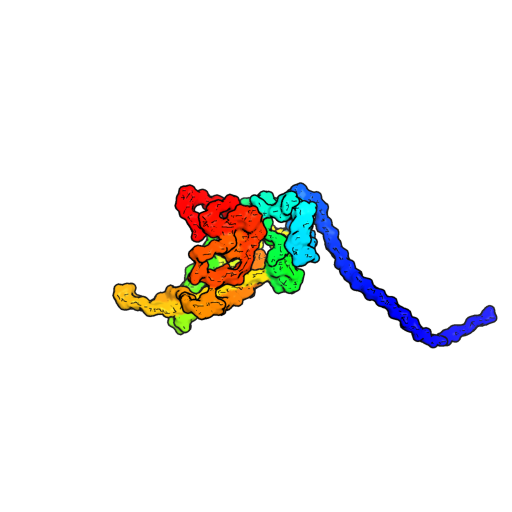.088 1.00 83.56 195 GLY A N 1
ATOM 1489 C CA . GLY A 1 195 ? 12.576 0.357 -41.051 1.00 83.56 195 GLY A CA 1
ATOM 1490 C C . GLY A 1 195 ? 13.897 0.508 -40.293 1.00 83.56 195 GLY A C 1
ATOM 1491 O O . GLY A 1 195 ? 14.478 1.590 -40.337 1.00 83.56 195 GLY A O 1
ATOM 1492 N N . GLY A 1 196 ? 14.411 -0.567 -39.679 1.00 85.75 196 GLY A N 1
ATOM 1493 C CA . GLY A 1 196 ? 15.657 -0.549 -38.910 1.00 85.75 196 GLY A CA 1
ATOM 1494 C C . GLY A 1 196 ? 15.570 0.266 -37.613 1.00 85.75 196 GLY A C 1
ATOM 1495 O O . GLY A 1 196 ? 14.608 0.990 -37.373 1.00 85.75 196 GLY A O 1
ATOM 1496 N N . GLY A 1 197 ? 16.591 0.156 -36.763 1.00 86.19 197 GLY A N 1
ATOM 1497 C CA . GLY A 1 197 ? 16.712 0.951 -35.536 1.00 86.19 197 GLY A CA 1
ATOM 1498 C C . GLY A 1 197 ? 17.020 0.113 -34.302 1.00 86.19 197 GLY A C 1
ATOM 1499 O O . GLY A 1 197 ? 17.359 -1.065 -34.404 1.00 86.19 197 GLY A O 1
ATOM 1500 N N . ILE A 1 198 ? 16.907 0.748 -33.138 1.00 86.38 198 ILE A N 1
ATOM 1501 C CA . ILE A 1 198 ? 17.068 0.110 -31.832 1.00 86.38 198 ILE A CA 1
ATOM 1502 C C . ILE A 1 198 ? 15.696 0.073 -31.161 1.00 86.38 198 ILE A C 1
ATOM 1504 O O . ILE A 1 198 ? 15.042 1.108 -31.032 1.00 86.38 198 ILE A O 1
ATOM 1508 N N . GLY A 1 199 ? 15.260 -1.121 -30.775 1.00 87.12 199 GLY A N 1
ATOM 1509 C CA . GLY A 1 199 ? 14.100 -1.344 -29.920 1.00 87.12 199 GLY A CA 1
ATOM 1510 C C . GLY A 1 199 ? 14.532 -1.650 -28.490 1.00 87.12 199 GLY A C 1
ATOM 1511 O O . GLY A 1 199 ? 15.721 -1.821 -28.219 1.00 87.12 199 GLY A O 1
ATOM 1512 N N . ALA A 1 200 ? 13.562 -1.730 -27.584 1.00 88.81 200 ALA A N 1
ATOM 1513 C CA . ALA A 1 200 ? 13.785 -2.195 -26.224 1.00 88.81 200 ALA A CA 1
ATOM 1514 C C . ALA A 1 200 ? 12.801 -3.309 -25.881 1.00 88.81 200 ALA A C 1
ATOM 1516 O 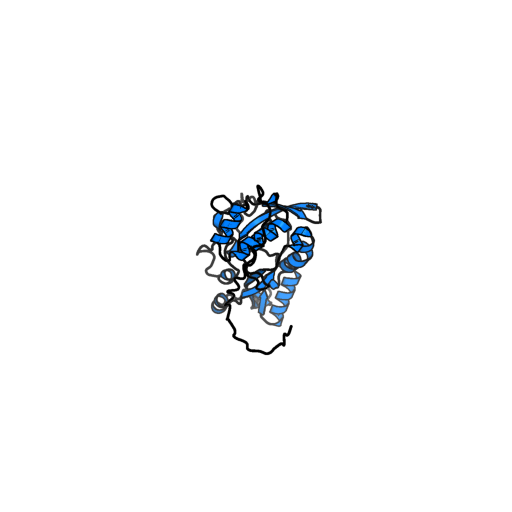O . ALA A 1 200 ? 11.625 -3.231 -26.244 1.00 88.81 200 ALA A O 1
ATOM 1517 N N . GLU A 1 201 ? 13.284 -4.307 -25.160 1.00 87.94 201 GLU A N 1
ATOM 1518 C CA . GLU A 1 201 ? 12.479 -5.404 -24.639 1.00 87.94 201 GLU A CA 1
ATOM 1519 C C . GLU A 1 201 ? 12.885 -5.730 -23.203 1.00 87.94 201 GLU A C 1
ATOM 1521 O O . GLU A 1 201 ? 13.989 -5.393 -22.760 1.00 87.94 201 GLU A O 1
ATOM 1526 N N . LEU A 1 202 ? 11.966 -6.357 -22.468 1.00 84.50 202 LEU A N 1
ATOM 1527 C CA . LEU A 1 202 ? 12.290 -6.954 -21.180 1.00 84.50 202 LEU A CA 1
ATOM 1528 C C . LEU A 1 202 ? 13.358 -8.020 -21.397 1.00 84.50 202 LEU A C 1
ATOM 1530 O O . LEU A 1 202 ? 13.244 -8.837 -22.308 1.00 84.50 202 LEU A O 1
ATOM 1534 N N . ASN A 1 203 ? 14.381 -8.012 -20.552 1.00 81.75 203 ASN A N 1
ATOM 1535 C CA . ASN A 1 203 ? 15.400 -9.043 -20.590 1.00 81.75 203 ASN A CA 1
ATOM 1536 C C . ASN A 1 203 ? 14.828 -10.333 -19.989 1.00 81.75 203 ASN A C 1
ATOM 1538 O O . ASN A 1 203 ? 14.628 -10.422 -18.776 1.00 81.75 203 ASN A O 1
ATOM 1542 N N . ASP A 1 204 ? 14.542 -11.306 -20.851 1.00 73.31 204 ASP A N 1
ATOM 1543 C CA . ASP A 1 204 ? 13.923 -12.586 -20.512 1.00 73.31 204 ASP A CA 1
ATOM 1544 C C . ASP A 1 204 ? 14.944 -13.694 -20.200 1.00 73.31 204 ASP A C 1
ATOM 1546 O O . ASP A 1 204 ? 14.569 -14.865 -20.092 1.00 73.31 204 ASP A O 1
ATOM 1550 N N . ASP A 1 205 ? 16.223 -13.338 -20.005 1.00 74.88 205 ASP A N 1
ATOM 1551 C CA . ASP A 1 205 ? 17.270 -14.277 -19.602 1.00 74.88 205 ASP A CA 1
ATOM 1552 C C . ASP A 1 205 ? 16.852 -15.018 -18.313 1.00 74.88 205 ASP A C 1
ATOM 1554 O O . ASP A 1 205 ? 16.667 -14.385 -17.265 1.00 74.88 205 ASP A O 1
ATOM 1558 N N . PRO A 1 206 ? 16.704 -16.356 -18.349 1.00 63.91 206 PRO A N 1
ATOM 1559 C CA . PRO A 1 206 ? 16.221 -17.139 -17.216 1.00 63.91 206 PRO A CA 1
ATOM 1560 C C . PRO A 1 206 ? 17.114 -17.038 -15.967 1.00 63.91 206 PRO A C 1
ATOM 1562 O O . PRO A 1 206 ? 16.635 -17.210 -14.840 1.00 63.91 206 PRO A O 1
ATOM 1565 N N . ASP A 1 207 ? 18.399 -16.720 -16.133 1.00 63.81 207 ASP A N 1
ATOM 1566 C CA . ASP A 1 207 ? 19.296 -16.486 -15.004 1.00 63.81 207 ASP A CA 1
ATOM 1567 C C . ASP A 1 207 ? 19.017 -15.119 -14.353 1.00 63.81 207 ASP A C 1
ATOM 1569 O O . ASP A 1 207 ? 19.149 -14.981 -13.138 1.00 63.81 207 ASP A O 1
ATOM 1573 N N . LEU A 1 208 ? 18.542 -14.120 -15.109 1.00 58.41 208 LEU A N 1
ATOM 1574 C CA . LEU A 1 208 ? 18.106 -12.812 -14.593 1.00 58.41 208 LEU A CA 1
ATOM 1575 C C . LEU A 1 208 ? 16.671 -12.831 -14.054 1.00 58.41 208 LEU A C 1
ATOM 1577 O O . LEU A 1 208 ? 16.384 -12.142 -13.078 1.00 58.41 208 LEU A O 1
ATOM 1581 N N . THR A 1 209 ? 15.782 -13.669 -14.592 1.00 54.22 209 THR A N 1
ATOM 1582 C CA . THR A 1 209 ? 14.420 -13.839 -14.044 1.00 54.22 209 THR A CA 1
ATOM 1583 C C . THR A 1 209 ? 14.401 -14.550 -12.685 1.00 54.22 209 THR A C 1
ATOM 1585 O O . THR A 1 209 ? 13.434 -14.425 -11.925 1.00 54.22 209 THR A O 1
ATOM 1588 N N . THR A 1 210 ? 15.485 -15.253 -12.338 1.00 52.84 210 THR A N 1
ATOM 1589 C CA . THR A 1 210 ? 15.695 -15.892 -11.027 1.00 52.84 210 THR A CA 1
ATOM 1590 C C . THR A 1 210 ? 16.629 -15.107 -10.098 1.00 52.84 210 THR A C 1
ATOM 1592 O O . THR A 1 210 ? 16.593 -15.325 -8.887 1.00 52.84 210 THR A O 1
ATOM 1595 N N . THR A 1 211 ? 17.420 -14.166 -10.630 1.00 51.84 211 THR A N 1
ATOM 1596 C CA . THR A 1 211 ? 18.319 -13.279 -9.859 1.00 51.84 211 THR A CA 1
ATOM 1597 C C . THR A 1 211 ? 17.876 -11.816 -9.827 1.00 51.84 211 THR A C 1
ATOM 1599 O O . THR A 1 211 ? 18.630 -10.972 -9.339 1.00 51.84 211 THR A O 1
ATOM 1602 N N . SER A 1 212 ? 16.660 -11.524 -10.308 1.00 59.88 212 SER A N 1
ATOM 1603 C CA . SER A 1 212 ? 16.053 -10.192 -10.298 1.00 59.88 212 SER A CA 1
ATOM 1604 C C . SER A 1 212 ? 16.315 -9.496 -8.967 1.00 59.88 212 SER A C 1
ATOM 1606 O O . SER A 1 212 ? 16.053 -10.041 -7.894 1.00 59.88 212 SER A O 1
ATOM 1608 N N . THR A 1 213 ? 16.891 -8.300 -9.039 1.00 70.06 213 THR A N 1
ATOM 1609 C CA . THR A 1 213 ? 17.173 -7.503 -7.854 1.00 70.06 213 THR A CA 1
ATOM 1610 C C . THR A 1 213 ? 15.863 -6.927 -7.346 1.00 70.06 213 THR A C 1
ATOM 1612 O O . THR A 1 213 ? 15.271 -6.081 -8.008 1.00 70.06 213 THR A O 1
ATOM 1615 N N . THR A 1 214 ? 15.413 -7.344 -6.169 1.00 80.06 214 THR A N 1
ATOM 1616 C CA . THR A 1 214 ? 14.453 -6.536 -5.417 1.00 80.06 214 THR A CA 1
ATOM 1617 C C . THR A 1 214 ? 15.147 -5.307 -4.877 1.00 80.06 214 THR A C 1
ATOM 1619 O O . THR A 1 214 ? 16.232 -5.413 -4.293 1.00 80.06 214 THR A O 1
ATOM 1622 N N . ILE A 1 215 ? 14.482 -4.169 -4.973 1.00 88.06 215 ILE A N 1
ATOM 1623 C CA . ILE A 1 215 ? 14.803 -3.021 -4.133 1.00 88.06 215 ILE A CA 1
ATOM 1624 C C . ILE A 1 215 ? 13.738 -2.870 -3.055 1.00 88.06 215 ILE A C 1
ATOM 1626 O O . ILE A 1 215 ? 12.651 -3.444 -3.131 1.00 88.06 215 ILE A O 1
ATOM 1630 N N . THR A 1 216 ? 14.081 -2.117 -2.018 1.00 92.94 216 THR A N 1
ATOM 1631 C CA . THR A 1 216 ? 13.144 -1.763 -0.958 1.00 92.94 216 THR A CA 1
ATOM 1632 C C . THR A 1 216 ? 12.978 -0.260 -0.945 1.00 92.94 216 THR A C 1
ATOM 1634 O O . THR A 1 216 ? 13.950 0.474 -0.754 1.00 92.94 216 THR A O 1
ATOM 1637 N N . THR A 1 217 ? 11.746 0.195 -1.133 1.00 94.44 217 THR A N 1
ATOM 1638 C CA . THR A 1 217 ? 11.374 1.601 -1.007 1.00 94.44 217 THR A CA 1
ATOM 1639 C C . THR A 1 217 ? 10.695 1.850 0.333 1.00 94.44 217 THR A C 1
ATOM 1641 O O . THR A 1 217 ? 10.008 0.990 0.880 1.00 94.44 217 THR A O 1
ATOM 1644 N N . SER A 1 218 ? 10.897 3.051 0.878 1.00 97.12 218 SER A N 1
ATOM 1645 C CA . SER A 1 218 ? 10.176 3.526 2.059 1.00 97.12 218 SER A CA 1
ATOM 1646 C C . SER A 1 218 ? 9.006 4.390 1.610 1.00 97.12 218 SER A C 1
ATOM 1648 O O . SER A 1 218 ? 9.212 5.527 1.181 1.00 97.12 218 SER A O 1
ATOM 1650 N N . ASP A 1 219 ? 7.787 3.859 1.707 1.00 97.88 219 ASP A N 1
ATOM 1651 C CA . ASP A 1 219 ? 6.593 4.503 1.164 1.00 97.88 219 ASP A CA 1
ATOM 1652 C C . ASP A 1 219 ? 5.480 4.629 2.215 1.00 97.88 219 ASP A C 1
ATOM 1654 O O . ASP A 1 219 ? 5.270 3.762 3.061 1.00 97.88 219 ASP A O 1
ATOM 1658 N N . LYS A 1 220 ? 4.754 5.752 2.172 1.00 97.62 220 LYS A N 1
ATOM 1659 C CA . LYS A 1 220 ? 3.539 5.988 2.978 1.00 97.62 220 LYS A CA 1
ATOM 1660 C C . LYS A 1 220 ? 2.259 5.624 2.234 1.00 97.62 220 LYS A C 1
ATOM 1662 O O . LYS A 1 220 ? 1.246 5.328 2.858 1.00 97.62 220 LYS A O 1
ATOM 1667 N N . LEU A 1 221 ? 2.308 5.732 0.910 1.00 97.19 221 LEU A N 1
ATOM 1668 C CA . LEU A 1 221 ? 1.222 5.496 -0.029 1.00 97.19 221 LEU A CA 1
ATOM 1669 C C . LEU A 1 221 ? 1.830 4.747 -1.215 1.00 97.19 221 LEU A C 1
ATOM 1671 O O . LEU A 1 221 ? 2.865 5.167 -1.732 1.00 97.19 221 LEU A O 1
ATOM 1675 N N . TRP A 1 222 ? 1.203 3.649 -1.618 1.00 95.94 222 TRP A N 1
ATOM 1676 C CA . TRP A 1 222 ? 1.654 2.796 -2.715 1.00 95.94 222 TRP A CA 1
ATOM 1677 C C . TRP A 1 222 ? 0.452 2.155 -3.406 1.00 95.94 222 TRP A C 1
ATOM 1679 O O . TRP A 1 222 ? -0.669 2.195 -2.891 1.00 95.94 222 TRP A O 1
ATOM 1689 N N . VAL A 1 223 ? 0.695 1.576 -4.577 1.00 93.00 223 VAL A N 1
ATOM 1690 C CA . VAL A 1 223 ? -0.260 0.689 -5.245 1.00 93.00 223 VAL A CA 1
ATOM 1691 C C . VAL A 1 223 ? 0.128 -0.746 -4.888 1.00 93.00 223 VAL A C 1
ATOM 1693 O O . VAL A 1 223 ? 1.306 -1.072 -5.043 1.00 93.00 223 VAL A O 1
ATOM 1696 N N . PRO A 1 224 ? -0.795 -1.592 -4.388 1.00 91.00 224 PRO A N 1
ATOM 1697 C CA . PRO A 1 224 ? -0.478 -2.988 -4.116 1.00 91.00 224 PRO A CA 1
ATOM 1698 C C . PRO A 1 224 ? 0.005 -3.703 -5.377 1.00 91.00 224 PRO A C 1
ATOM 1700 O O . PRO A 1 224 ? -0.573 -3.519 -6.453 1.00 91.00 224 PRO A O 1
ATOM 1703 N N . SER A 1 225 ? 1.032 -4.535 -5.239 1.00 89.12 225 SER A N 1
ATOM 1704 C CA . SER A 1 225 ? 1.457 -5.410 -6.329 1.00 89.12 225 SER A CA 1
ATOM 1705 C C . SER A 1 225 ? 0.424 -6.509 -6.581 1.00 89.12 225 SER A C 1
ATOM 1707 O O . SER A 1 225 ? -0.460 -6.785 -5.766 1.00 89.12 225 SER A O 1
ATOM 1709 N N . PHE A 1 226 ? 0.540 -7.194 -7.714 1.00 85.69 226 PHE A N 1
ATOM 1710 C CA . PHE A 1 226 ? -0.378 -8.281 -8.049 1.00 85.69 226 PHE A CA 1
ATOM 1711 C C . PHE A 1 226 ? -0.411 -9.379 -6.969 1.00 85.69 226 PHE A C 1
ATOM 1713 O O . PHE A 1 226 ? -1.484 -9.847 -6.582 1.00 85.69 226 PHE A O 1
ATOM 1720 N N . VAL A 1 227 ? 0.757 -9.750 -6.433 1.00 86.56 227 VAL A N 1
ATOM 1721 C CA . VAL A 1 227 ? 0.898 -10.803 -5.409 1.00 86.56 227 VAL A CA 1
ATOM 1722 C C . VAL A 1 227 ? 0.358 -10.389 -4.042 1.00 86.56 227 VAL A C 1
ATOM 1724 O O . VAL A 1 227 ? 0.038 -11.233 -3.205 1.00 86.56 227 VAL A O 1
ATOM 1727 N N . GLU A 1 228 ? 0.223 -9.086 -3.820 1.00 92.25 228 GLU A N 1
ATOM 1728 C CA . GLU A 1 228 ? -0.417 -8.524 -2.640 1.00 92.25 228 GLU A CA 1
ATOM 1729 C C . GLU A 1 228 ? -1.950 -8.571 -2.729 1.00 92.25 228 GLU A C 1
ATOM 1731 O O . GLU A 1 228 ? -2.623 -8.578 -1.694 1.00 92.25 228 GLU A O 1
ATOM 1736 N N . LEU A 1 229 ? -2.504 -8.667 -3.944 1.00 89.19 229 LEU A N 1
ATOM 1737 C CA . LEU A 1 229 ? -3.941 -8.768 -4.209 1.00 89.19 229 LEU A CA 1
ATOM 1738 C C . LEU A 1 229 ? -4.427 -10.215 -4.320 1.00 89.19 229 LEU A C 1
ATOM 1740 O O . LEU A 1 229 ? -5.434 -10.576 -3.718 1.00 89.19 229 LEU A O 1
ATOM 1744 N N . ALA A 1 230 ? -3.748 -11.060 -5.087 1.00 85.88 230 ALA A N 1
ATOM 1745 C CA . ALA A 1 230 ? -4.214 -12.405 -5.407 1.00 85.88 230 ALA A CA 1
ATOM 1746 C C . ALA A 1 230 ? -3.128 -13.449 -5.123 1.00 85.88 230 ALA A C 1
ATOM 1748 O O . ALA A 1 230 ? -1.949 -13.187 -5.371 1.00 85.88 230 ALA A O 1
ATOM 1749 N N . PRO A 1 231 ? -3.499 -14.661 -4.657 1.00 79.62 231 PRO A N 1
ATOM 1750 C CA . PRO A 1 231 ? -2.569 -15.763 -4.687 1.00 79.62 231 PRO A CA 1
ATOM 1751 C C . PRO A 1 231 ? -2.322 -16.120 -6.149 1.00 79.62 231 PRO A C 1
ATOM 1753 O O . PRO A 1 231 ? -3.204 -16.033 -7.011 1.00 79.62 231 PRO A O 1
ATOM 1756 N N . LEU A 1 232 ? -1.112 -16.564 -6.418 1.00 67.81 232 LEU A N 1
ATOM 1757 C CA . LEU A 1 232 ? -0.720 -16.931 -7.761 1.00 67.81 232 LEU A CA 1
ATOM 1758 C C . LEU A 1 232 ? -1.220 -18.348 -8.022 1.00 67.81 232 LEU A C 1
ATOM 1760 O O . LEU A 1 232 ? -0.919 -19.268 -7.262 1.00 67.81 232 LEU A O 1
ATOM 1764 N N . SER A 1 233 ? -2.014 -18.522 -9.076 1.00 63.88 233 SER A N 1
ATOM 1765 C CA . SER A 1 233 ? -2.252 -19.848 -9.639 1.00 63.88 233 SER A CA 1
ATOM 1766 C C . SER A 1 233 ? -1.047 -20.229 -10.508 1.00 63.88 233 SER A C 1
ATOM 1768 O O . SER A 1 233 ? -0.427 -19.365 -11.133 1.00 63.88 233 SER A O 1
ATOM 1770 N N . ASP A 1 234 ? -0.716 -21.522 -10.578 1.00 53.66 234 ASP A N 1
ATOM 1771 C CA . ASP A 1 234 ? 0.461 -22.040 -11.305 1.00 53.66 234 ASP A CA 1
ATOM 1772 C C . ASP A 1 234 ? 0.527 -21.616 -12.792 1.00 53.66 234 ASP A C 1
ATOM 1774 O O . ASP A 1 234 ? 1.576 -21.721 -13.426 1.00 53.66 234 ASP A O 1
ATOM 1778 N N . TYR A 1 235 ? -0.582 -21.146 -13.375 1.00 52.78 235 TYR A N 1
ATOM 1779 C CA . TYR A 1 235 ? -0.714 -20.881 -14.808 1.00 52.78 235 TYR A CA 1
ATOM 1780 C C . TYR A 1 235 ? -0.121 -19.537 -15.270 1.00 52.78 235 TYR A C 1
ATOM 1782 O O . TYR A 1 235 ? 0.354 -19.447 -16.399 1.00 52.78 235 TYR A O 1
ATOM 1790 N N . LEU A 1 236 ? -0.105 -18.496 -14.429 1.00 56.53 236 LEU A N 1
ATOM 1791 C CA . LEU A 1 236 ? 0.289 -17.140 -14.858 1.00 56.53 236 LEU A CA 1
ATOM 1792 C C . LEU A 1 236 ? 1.806 -16.882 -14.821 1.00 56.53 236 LEU A C 1
ATOM 1794 O O . LEU A 1 236 ? 2.275 -15.849 -15.292 1.00 56.53 236 LEU A O 1
ATOM 1798 N N . MET A 1 237 ? 2.592 -17.804 -14.262 1.00 56.22 237 MET A N 1
ATOM 1799 C CA . MET A 1 237 ? 3.878 -17.452 -13.650 1.00 56.22 237 MET A CA 1
ATOM 1800 C C . MET A 1 237 ? 5.138 -18.018 -14.286 1.00 56.22 237 MET A C 1
ATOM 1802 O O . MET A 1 237 ? 6.221 -17.614 -13.866 1.00 56.22 237 MET A O 1
ATOM 1806 N N . SER A 1 238 ? 5.058 -18.914 -15.275 1.00 59.66 238 SER A N 1
ATOM 1807 C CA . SER A 1 238 ? 6.279 -19.553 -15.799 1.00 59.66 238 SER A CA 1
ATOM 1808 C C . SER A 1 238 ? 7.313 -18.548 -16.326 1.00 59.66 238 SER A C 1
ATOM 1810 O O . SER A 1 238 ? 8.492 -18.879 -16.376 1.00 59.66 238 SER A O 1
ATOM 1812 N N . ASN A 1 239 ? 6.878 -17.327 -16.673 1.00 59.59 239 ASN A N 1
ATOM 1813 C CA . ASN A 1 239 ? 7.710 -16.293 -17.288 1.00 59.59 239 ASN A CA 1
ATOM 1814 C C . ASN A 1 239 ? 7.788 -14.976 -16.477 1.00 59.59 239 ASN A C 1
ATOM 1816 O O . ASN A 1 239 ? 8.455 -14.049 -16.920 1.00 59.59 239 ASN A O 1
ATOM 1820 N N . TRP A 1 240 ? 7.127 -14.867 -15.313 1.00 64.94 240 TRP A N 1
ATOM 1821 C CA . TRP A 1 240 ? 6.995 -13.602 -14.552 1.00 64.94 240 TRP A CA 1
ATOM 1822 C C . TRP A 1 240 ? 7.360 -13.763 -13.067 1.00 64.94 240 TRP A C 1
ATOM 1824 O O . TRP A 1 240 ? 6.733 -13.194 -12.174 1.00 64.94 240 TRP A O 1
ATOM 1834 N N . THR A 1 241 ? 8.379 -14.575 -12.780 1.00 67.12 241 THR A N 1
ATOM 1835 C CA . THR A 1 241 ? 8.818 -14.925 -11.416 1.00 67.12 241 THR A CA 1
ATOM 1836 C C . THR A 1 241 ? 9.314 -13.743 -10.589 1.00 67.12 241 THR A C 1
ATOM 1838 O O . THR A 1 241 ? 9.355 -13.842 -9.368 1.00 67.12 241 THR A O 1
ATOM 1841 N N . TYR A 1 242 ? 9.678 -12.621 -11.206 1.00 68.75 242 TYR A N 1
ATOM 1842 C CA . TYR A 1 242 ? 10.137 -11.437 -10.480 1.00 68.75 242 TYR A CA 1
ATOM 1843 C C . TYR A 1 242 ? 9.007 -10.731 -9.711 1.00 68.75 242 TYR A C 1
ATOM 1845 O O . TYR A 1 242 ? 9.256 -10.214 -8.626 1.00 68.75 242 TYR A O 1
ATOM 1853 N N . LEU A 1 243 ? 7.754 -10.805 -10.184 1.00 68.81 243 LEU A N 1
ATOM 1854 C CA . LEU A 1 243 ? 6.585 -10.257 -9.475 1.00 68.81 243 LEU A CA 1
ATOM 1855 C C . LEU A 1 243 ? 6.337 -10.960 -8.128 1.00 68.81 243 LEU A C 1
ATOM 1857 O O . LEU A 1 243 ? 5.710 -10.400 -7.235 1.00 68.81 243 LEU A O 1
ATOM 1861 N N . LEU A 1 244 ? 6.876 -12.175 -7.943 1.00 71.25 244 LEU A N 1
ATOM 1862 C CA . LEU A 1 244 ? 6.827 -12.917 -6.672 1.00 71.25 244 LEU A CA 1
ATOM 1863 C C . LEU A 1 244 ? 7.514 -12.204 -5.518 1.00 71.25 244 LEU A C 1
ATOM 1865 O O . LEU A 1 244 ? 7.327 -12.575 -4.362 1.00 71.25 244 LEU A O 1
ATOM 1869 N N . GLN A 1 245 ? 8.383 -11.256 -5.837 1.00 75.75 245 GLN A N 1
ATOM 1870 C CA . GLN A 1 245 ? 9.300 -10.681 -4.876 1.00 75.75 245 GLN A CA 1
ATOM 1871 C C . GLN A 1 245 ? 8.736 -9.400 -4.237 1.00 75.75 245 GLN A C 1
ATOM 1873 O O . GLN A 1 245 ? 9.366 -8.838 -3.348 1.00 75.75 245 GLN A O 1
ATOM 1878 N N . GLU A 1 246 ? 7.533 -8.972 -4.640 1.00 83.81 246 GLU A N 1
ATOM 1879 C CA . GLU A 1 246 ? 6.911 -7.686 -4.284 1.00 83.81 246 GLU A CA 1
ATOM 1880 C C . GLU A 1 246 ? 5.989 -7.745 -3.053 1.00 83.81 246 GLU A C 1
ATOM 1882 O O . GLU A 1 246 ? 5.133 -6.881 -2.867 1.00 83.81 246 GLU A O 1
ATOM 1887 N N . GLY A 1 247 ? 6.136 -8.767 -2.204 1.00 88.25 247 GLY A N 1
ATOM 1888 C CA . GLY A 1 247 ? 5.411 -8.877 -0.936 1.00 88.25 247 GLY A CA 1
ATOM 1889 C C . GLY A 1 247 ? 4.581 -10.150 -0.795 1.00 88.25 247 GLY A C 1
ATOM 1890 O O . GLY A 1 247 ? 4.961 -11.223 -1.260 1.00 88.25 247 GLY A O 1
ATOM 1891 N N . SER A 1 248 ? 3.467 -10.051 -0.069 1.00 90.00 248 SER A N 1
ATOM 1892 C CA . SER A 1 248 ? 2.584 -11.185 0.216 1.00 90.00 248 SER A CA 1
ATOM 1893 C C . SER A 1 248 ? 1.128 -10.748 0.262 1.00 90.00 248 SER A C 1
ATOM 1895 O O . SER A 1 248 ? 0.841 -9.606 0.603 1.00 90.00 248 SER A O 1
ATOM 1897 N N . GLN A 1 249 ? 0.202 -11.658 -0.041 1.00 93.12 249 GLN A N 1
ATOM 1898 C CA . GLN A 1 249 ? -1.214 -11.312 -0.125 1.00 93.12 249 GLN A CA 1
ATOM 1899 C C . GLN A 1 249 ? -1.748 -10.690 1.176 1.00 93.12 249 GLN A C 1
ATOM 1901 O O . GLN A 1 249 ? -1.593 -11.251 2.268 1.00 93.12 249 GLN A O 1
ATOM 1906 N N . TYR A 1 250 ? -2.430 -9.550 1.063 1.00 95.69 250 TYR A N 1
ATOM 1907 C CA . TYR A 1 250 ? -3.081 -8.915 2.203 1.00 95.69 250 TYR A CA 1
ATOM 1908 C C . TYR A 1 250 ? -4.308 -9.697 2.685 1.00 95.69 250 TYR A C 1
ATOM 1910 O O . TYR A 1 250 ? -5.038 -10.324 1.912 1.00 95.69 250 TYR A O 1
ATOM 1918 N N . GLN A 1 251 ? -4.572 -9.603 3.993 1.00 96.56 251 GLN A N 1
ATOM 1919 C CA . GLN A 1 251 ? -5.639 -10.349 4.659 1.00 96.56 251 GLN A CA 1
ATOM 1920 C C . GLN A 1 251 ? -7.014 -10.117 4.017 1.00 96.56 251 GLN A C 1
ATOM 1922 O O . GLN A 1 251 ? -7.743 -11.085 3.828 1.00 96.56 251 GLN A O 1
ATOM 1927 N N . LEU A 1 252 ? -7.364 -8.872 3.674 1.00 96.00 252 LEU A N 1
ATOM 1928 C CA . LEU A 1 252 ? -8.649 -8.545 3.049 1.00 96.00 252 LEU A CA 1
ATOM 1929 C C . LEU A 1 252 ? -8.916 -9.389 1.803 1.00 96.00 252 LEU A C 1
ATOM 1931 O O . LEU A 1 252 ? -10.004 -9.940 1.643 1.00 96.00 252 LEU A O 1
ATOM 1935 N N . PHE A 1 253 ? -7.923 -9.508 0.930 1.00 93.75 253 PHE A N 1
ATOM 1936 C CA . PHE A 1 253 ? -8.096 -10.214 -0.328 1.00 93.75 253 PHE A CA 1
ATOM 1937 C C . PHE A 1 253 ? -8.098 -11.727 -0.147 1.00 93.75 253 PHE A C 1
ATOM 1939 O O . PHE A 1 253 ? -8.911 -12.413 -0.768 1.00 93.75 253 PHE A O 1
ATOM 1946 N N . ASN A 1 254 ? -7.270 -12.242 0.764 1.00 93.62 254 ASN A N 1
ATOM 1947 C CA . ASN A 1 254 ? -7.299 -13.651 1.138 1.00 93.62 254 ASN A CA 1
ATOM 1948 C C . ASN A 1 254 ? -8.653 -14.047 1.762 1.00 93.62 254 ASN A C 1
ATOM 1950 O O . ASN A 1 254 ? -9.264 -15.033 1.354 1.00 93.62 254 ASN A O 1
ATOM 1954 N N . ASP A 1 255 ? -9.164 -13.261 2.713 1.00 95.12 255 ASP A N 1
ATOM 1955 C CA . ASP A 1 255 ? -10.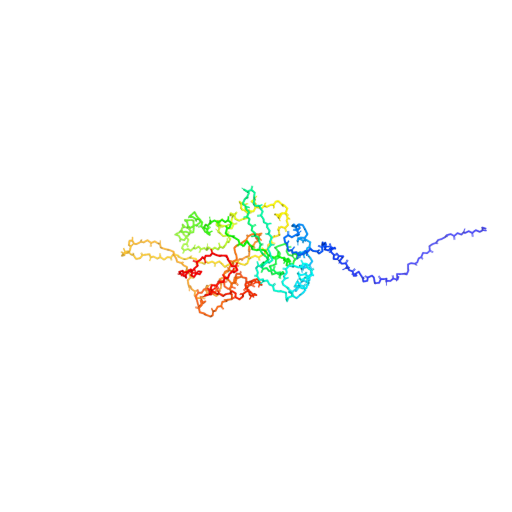436 -13.527 3.399 1.00 95.12 255 ASP A CA 1
ATOM 1956 C C . ASP A 1 255 ? -11.642 -13.433 2.454 1.00 95.12 255 ASP A C 1
ATOM 1958 O O . ASP A 1 255 ? -12.611 -14.187 2.603 1.00 95.12 255 ASP A O 1
ATOM 1962 N N . ALA A 1 256 ? -11.572 -12.543 1.462 1.00 91.31 256 ALA A N 1
ATOM 1963 C CA . ALA A 1 256 ? -12.575 -12.408 0.414 1.00 91.31 256 ALA A CA 1
ATOM 1964 C C . ALA A 1 256 ? -12.431 -13.429 -0.729 1.00 91.31 256 ALA A C 1
ATOM 1966 O O . ALA A 1 256 ? -13.301 -13.477 -1.601 1.00 91.31 256 ALA A O 1
ATOM 1967 N N . GLY A 1 257 ? -11.373 -14.246 -0.728 1.00 89.00 257 GLY A N 1
ATOM 1968 C CA . GLY A 1 257 ? -11.118 -15.251 -1.760 1.00 89.00 257 GLY A CA 1
ATOM 1969 C C . GLY A 1 257 ? -10.794 -14.651 -3.130 1.00 89.00 257 GLY A C 1
ATOM 1970 O O . GLY A 1 257 ? -11.194 -15.213 -4.147 1.00 89.00 257 GLY A O 1
ATOM 1971 N N . VAL A 1 258 ? -10.121 -13.499 -3.168 1.00 87.00 258 VAL A N 1
ATOM 1972 C CA . VAL A 1 258 ? -9.674 -12.876 -4.420 1.00 87.00 258 VAL A CA 1
ATOM 1973 C C . VAL A 1 258 ? -8.614 -13.753 -5.076 1.00 87.00 258 VAL A C 1
ATOM 1975 O O . VAL A 1 258 ? -7.641 -14.137 -4.430 1.00 87.00 258 VAL A O 1
ATOM 1978 N N . THR A 1 259 ? -8.801 -14.044 -6.364 1.00 83.44 259 THR A N 1
ATOM 1979 C CA . THR A 1 259 ? -7.837 -14.752 -7.217 1.00 83.44 259 THR A CA 1
ATOM 1980 C C . THR A 1 259 ? -7.696 -14.049 -8.565 1.00 83.44 259 THR A C 1
ATOM 1982 O O . THR A 1 259 ? -8.569 -13.264 -8.939 1.00 83.44 259 THR A O 1
ATOM 1985 N N . ALA A 1 260 ? -6.601 -14.332 -9.275 1.00 76.38 260 ALA A N 1
ATOM 1986 C CA . ALA A 1 260 ? -6.183 -13.657 -10.505 1.00 76.38 260 ALA A CA 1
ATOM 1987 C C . ALA A 1 260 ? -7.244 -13.595 -11.618 1.00 76.38 260 ALA A C 1
ATOM 1989 O O . ALA A 1 260 ? -7.319 -12.612 -12.349 1.00 76.38 260 ALA A O 1
ATOM 1990 N N . ASP A 1 261 ? -8.096 -14.618 -11.701 1.00 73.25 261 ASP A N 1
ATOM 1991 C CA . ASP A 1 261 ? -8.970 -14.852 -12.857 1.00 73.25 261 ASP A CA 1
ATOM 1992 C C . ASP A 1 261 ? -10.459 -14.858 -12.485 1.00 73.25 261 ASP A C 1
ATOM 1994 O O . ASP A 1 261 ? -11.317 -15.304 -13.250 1.00 73.25 261 ASP A O 1
ATOM 1998 N N . THR A 1 262 ? -10.789 -14.398 -11.277 1.00 73.81 262 THR A N 1
ATOM 1999 C CA . THR A 1 262 ? -12.165 -14.396 -10.777 1.00 73.81 262 THR A CA 1
ATOM 2000 C C . THR A 1 262 ? -12.623 -12.981 -10.463 1.00 73.81 262 THR A C 1
ATOM 2002 O O . THR A 1 262 ? -11.976 -12.306 -9.652 1.00 73.81 262 THR A O 1
ATOM 2005 N N . PRO A 1 263 ? -13.774 -12.544 -11.003 1.00 73.94 263 PRO A N 1
ATOM 2006 C CA . PRO A 1 263 ? -14.407 -11.314 -10.560 1.00 73.94 263 PRO A CA 1
ATOM 2007 C C . PRO A 1 263 ? -14.595 -11.328 -9.042 1.00 73.94 263 PRO A C 1
ATOM 2009 O O . PRO A 1 263 ? -15.085 -12.306 -8.473 1.00 73.94 263 PRO A O 1
ATOM 2012 N N . ASN A 1 264 ? -14.226 -10.234 -8.384 1.00 77.38 264 ASN A N 1
ATOM 2013 C CA . ASN A 1 264 ? -14.439 -10.061 -6.956 1.00 77.38 264 ASN A CA 1
ATOM 2014 C C . ASN A 1 264 ? -15.066 -8.695 -6.679 1.00 77.38 264 ASN A C 1
ATOM 2016 O O . ASN A 1 264 ? -14.875 -7.735 -7.418 1.00 77.38 264 ASN A O 1
ATOM 2020 N N . ARG A 1 265 ? -15.833 -8.622 -5.593 1.00 77.06 265 ARG A N 1
ATOM 2021 C CA . ARG A 1 265 ? -16.569 -7.413 -5.205 1.00 77.06 265 ARG A CA 1
ATOM 2022 C C . ARG A 1 265 ? -15.762 -6.442 -4.339 1.00 77.06 265 ARG A C 1
ATOM 2024 O O . ARG A 1 265 ? -16.296 -5.396 -3.994 1.00 77.06 265 ARG A O 1
ATOM 2031 N N . ILE A 1 266 ? -14.551 -6.816 -3.917 1.00 84.38 266 ILE A N 1
ATOM 2032 C CA . ILE A 1 266 ? -13.756 -6.018 -2.975 1.00 84.38 266 ILE A CA 1
ATOM 2033 C C . ILE A 1 266 ? -13.126 -4.822 -3.679 1.00 84.38 266 ILE A C 1
ATOM 2035 O O . ILE A 1 266 ? -13.203 -3.719 -3.160 1.00 84.38 266 ILE A O 1
ATOM 2039 N N . LEU A 1 267 ? -12.540 -5.019 -4.859 1.00 72.25 267 LEU A N 1
ATOM 2040 C CA . LEU A 1 267 ? -11.752 -3.984 -5.538 1.00 72.25 267 LEU A CA 1
ATOM 2041 C C . LEU A 1 267 ? -12.570 -2.925 -6.298 1.00 72.25 267 LEU A C 1
ATOM 2043 O O . LEU A 1 267 ? -11.981 -2.146 -7.027 1.00 72.25 267 LEU A O 1
ATOM 2047 N N . GLY A 1 268 ? -13.891 -2.852 -6.094 1.00 62.66 268 GLY A N 1
ATOM 2048 C CA . GLY A 1 268 ? -14.717 -1.775 -6.647 1.00 62.66 268 GLY A CA 1
ATOM 2049 C C . GLY A 1 268 ? -14.890 -1.826 -8.175 1.00 62.66 268 GLY A C 1
ATOM 2050 O O . GLY A 1 268 ? -13.964 -1.705 -8.957 1.00 62.66 268 GLY A O 1
ATOM 2051 N N . THR A 1 269 ? -16.136 -2.027 -8.593 1.00 48.66 269 THR A N 1
ATOM 2052 C CA . THR A 1 269 ? -16.750 -1.722 -9.901 1.00 48.66 269 THR A CA 1
ATOM 2053 C C . THR A 1 269 ? -15.856 -1.259 -11.075 1.00 48.66 269 THR A C 1
ATOM 2055 O O . THR A 1 269 ? -15.977 -0.124 -11.534 1.00 48.66 269 THR A O 1
ATOM 2058 N N . TYR A 1 270 ? -15.132 -2.176 -11.718 1.00 41.91 270 TYR A N 1
ATOM 2059 C CA . TYR A 1 270 ? -15.324 -2.290 -13.165 1.00 41.91 270 TYR A CA 1
ATOM 2060 C C . TYR A 1 270 ? -16.493 -3.252 -13.354 1.00 41.91 270 TYR A C 1
ATOM 2062 O O . TYR A 1 270 ? -16.423 -4.414 -12.957 1.00 41.91 270 TYR A O 1
ATOM 2070 N N . ASP A 1 271 ? -17.603 -2.745 -13.883 1.00 41.72 271 ASP A N 1
ATOM 2071 C CA . ASP A 1 271 ? -18.737 -3.547 -14.339 1.00 41.72 271 ASP A CA 1
ATOM 2072 C C . ASP A 1 271 ? -18.234 -4.397 -15.521 1.00 41.72 271 ASP A C 1
ATOM 2074 O O . ASP A 1 271 ? -18.365 -4.035 -16.686 1.00 41.72 271 ASP A O 1
ATOM 2078 N N . SER A 1 272 ? -17.539 -5.497 -15.224 1.00 41.62 272 SER A N 1
ATOM 2079 C CA . SER A 1 272 ? -16.974 -6.424 -16.203 1.00 41.62 272 SER A CA 1
ATOM 2080 C C . 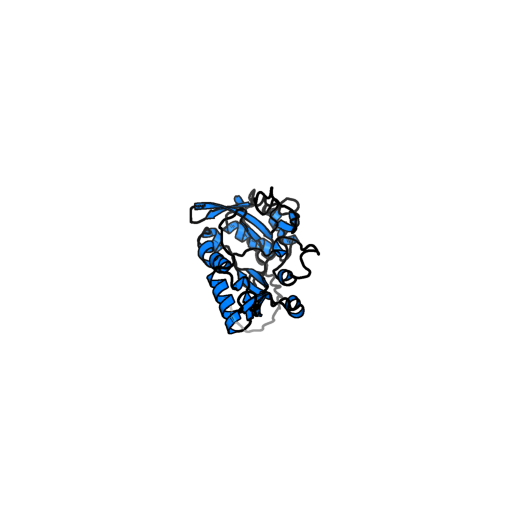SER A 1 272 ? -18.054 -7.342 -16.771 1.00 41.62 272 SER A C 1
ATOM 2082 O O . SER A 1 272 ? -17.839 -8.543 -16.933 1.00 41.62 272 SER A O 1
ATOM 2084 N N . GLN A 1 273 ? -19.209 -6.781 -17.151 1.00 37.28 273 GLN A N 1
ATOM 2085 C CA . GLN A 1 273 ? -20.167 -7.516 -17.984 1.00 37.28 273 GLN A CA 1
ATOM 2086 C C . GLN A 1 273 ? -19.523 -8.016 -19.287 1.00 37.28 273 GLN A C 1
ATOM 2088 O O . GLN A 1 273 ? -20.014 -8.986 -19.855 1.00 37.28 273 GLN A O 1
ATOM 2093 N N . ASP A 1 274 ? -18.376 -7.445 -19.676 1.00 37.66 274 ASP A N 1
ATOM 2094 C CA . ASP A 1 274 ? -17.562 -7.882 -20.812 1.00 37.66 274 ASP A CA 1
ATOM 2095 C C . ASP A 1 274 ? -16.198 -8.499 -20.439 1.00 37.66 274 ASP A C 1
ATOM 2097 O O . ASP A 1 274 ? -15.359 -8.677 -21.316 1.00 37.66 274 ASP A O 1
ATOM 2101 N N . GLY A 1 275 ? -15.954 -8.866 -19.173 1.00 32.91 275 GLY A N 1
ATOM 2102 C CA . GLY A 1 275 ? -14.741 -9.604 -18.795 1.00 32.91 275 GLY A CA 1
ATOM 2103 C C . GLY A 1 275 ? -13.440 -8.863 -19.126 1.00 32.91 275 GLY A C 1
ATOM 2104 O O . GLY A 1 275 ? -12.684 -9.276 -19.998 1.00 32.91 275 GLY A O 1
ATOM 2105 N N . GLY A 1 276 ? -13.155 -7.779 -18.407 1.00 28.78 276 GLY A N 1
ATOM 2106 C CA . GLY A 1 276 ? -11.790 -7.262 -18.324 1.00 28.78 276 GLY A CA 1
ATOM 2107 C C . GLY A 1 276 ? -11.035 -8.056 -17.266 1.00 28.78 276 GLY A C 1
ATOM 2108 O O . GLY A 1 276 ? -11.378 -7.958 -16.088 1.00 28.78 276 GLY A O 1
ATOM 2109 N N . GLY A 1 277 ? -10.070 -8.875 -17.684 1.00 30.19 277 GLY A N 1
ATOM 2110 C CA . GLY A 1 277 ? -9.022 -9.352 -16.783 1.00 30.19 277 GLY A CA 1
ATOM 2111 C C . GLY A 1 277 ? -8.167 -8.180 -16.294 1.00 30.19 277 GLY A C 1
ATOM 2112 O O . GLY A 1 277 ? -8.221 -7.092 -16.876 1.00 30.19 277 GLY A O 1
ATOM 2113 N N . TRP A 1 278 ? -7.419 -8.414 -15.218 1.00 41.56 278 TRP A N 1
ATOM 2114 C CA . TRP A 1 278 ? -6.280 -7.568 -14.857 1.00 41.56 278 TRP A CA 1
ATOM 2115 C C . TRP A 1 278 ? -5.224 -7.596 -15.964 1.00 41.56 278 TRP A C 1
ATOM 2117 O O . TRP A 1 278 ? -5.056 -8.674 -16.582 1.00 41.56 278 TRP A O 1
#

pLDDT: mean 82.68, std 20.9, range [25.75, 98.62]

Foldseek 3Di:
DDDDDDDDDDDDPPPPPPPPPPVVLPPQDPADDALQVDFLVSVLSLQSQQQVVQDQVSLLVSCCRNRLDDVVSAAQQPRKYWWQWPVRDIWIKHWQAAQFFAFPVNPGGGGTDIDTQDCPDDDDQADPVLVVVQVVCCVVVQKDKDKSVSGPVQVCVQPVVLNRGDPSNSVSQTWTKWKMWIWMKGWDWDDVVVVTDIDIDTDQPVVCLVVTDIDIDTGRDDDQQPQQQAPDDPPPPPRRSSSVGGGHHTRNNVSQVDHQQDDGPRNDDPPPPVDDGD